Protein AF-A0A8S8YKC2-F1 (afdb_monomer_lite)

Secondary structure (DSSP, 8-state):
-HHHHHHHHHHHHHHHHHHTTHHHHHHHHHHHHT--HHHHHH--HHHHHHHHHHHHHHHTT-PPPP---PPPPPPPP------------SSPPP---TTHHHHHHHHTT--TTTEE-TT--SS-EEE-TTS-EEE-TTT---HHHHHHHHHHHHHHHHHHHHHH--SHHHHHHHHHHHHHHHH-

Radius of gyration: 22.3 Å; chains: 1; bounding box: 56×44×69 Å

Foldseek 3Di:
DVVVVVVCVVVVVVVVCVVVVVQLLLVLLCVQLVHPSVCSVPHDPVSSVCSLLVVLCVVVVHDDDDDDDDDDDDDDDDDDDDDDPDDDDPPDDDDDDDPVVLVVCLQQLDAPVFWDDPPDPDADWDADPVRTTGGDVVVPHHSSNVSLVVLVVLLVVLVVQLVVDPDDVSVVSSVSNNVSSSVD

pLDDT: mean 85.83, std 8.83, range [51.16, 93.81]

Sequence (184 aa):
MVLEYCAQDALLPIEILDAISATARKEALAAVGKVPLETAIIGTTSQWLDSLVIRLADRENIAVPMTRRGGKSDAITGGYVHDIEGGRYPWVAVLDFKSMYPSIMISNNICHTTRVDALDDSSEVNQSPSGTKFLKKSVREGLVPRLLEDLMAQRDEHKALMKSANDEPTRLFHDQMQSRLKFS

Structure (mmCIF, N/CA/C/O backbone):
data_AF-A0A8S8YKC2-F1
#
_entry.id   AF-A0A8S8YKC2-F1
#
loop_
_atom_site.group_PDB
_atom_site.id
_atom_site.type_symbol
_atom_site.label_atom_id
_atom_site.label_alt_id
_atom_site.label_comp_id
_atom_site.label_asym_id
_atom_site.label_entity_id
_atom_site.label_seq_id
_atom_site.pdbx_PDB_ins_code
_atom_site.Cartn_x
_atom_site.Cartn_y
_atom_site.Cartn_z
_atom_site.occupancy
_atom_site.B_iso_or_equiv
_atom_site.auth_seq_id
_atom_site.auth_comp_id
_atom_site.auth_asym_id
_atom_site.auth_atom_id
_atom_site.pdbx_PDB_model_num
ATOM 1 N N . MET A 1 1 ? 23.546 13.158 -41.937 1.00 63.66 1 MET A N 1
ATOM 2 C CA . MET A 1 1 ? 24.241 13.677 -40.738 1.00 63.66 1 MET A CA 1
ATOM 3 C C . MET A 1 1 ? 23.302 14.310 -39.708 1.00 63.66 1 MET A C 1
ATOM 5 O O . MET A 1 1 ? 23.036 13.640 -38.727 1.00 63.66 1 MET A O 1
ATOM 9 N N . VAL A 1 2 ? 22.740 15.519 -39.888 1.00 82.69 2 VAL A N 1
ATOM 10 C CA . VAL A 1 2 ? 21.857 16.119 -38.845 1.00 82.69 2 VAL A CA 1
ATOM 11 C C . VAL A 1 2 ? 20.537 15.349 -38.672 1.00 82.69 2 VAL A C 1
ATOM 13 O O . VAL A 1 2 ? 20.097 15.128 -37.553 1.00 82.69 2 VAL A O 1
ATOM 16 N N . LEU A 1 3 ? 19.939 14.869 -39.769 1.00 85.81 3 LEU A N 1
ATOM 17 C CA . LEU A 1 3 ? 18.697 14.080 -39.737 1.00 85.81 3 LEU A CA 1
ATOM 18 C C . LEU A 1 3 ? 18.848 12.719 -39.034 1.00 85.81 3 LEU A C 1
ATOM 20 O O . LEU A 1 3 ? 17.964 12.330 -38.282 1.00 85.81 3 LEU A O 1
ATOM 24 N N . GLU A 1 4 ? 19.964 12.016 -39.245 1.00 86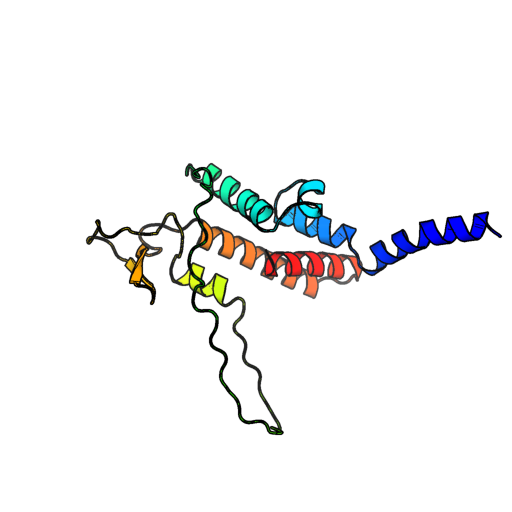.69 4 GLU A N 1
ATOM 25 C CA . GLU A 1 4 ? 20.252 10.744 -38.556 1.00 86.69 4 GLU A CA 1
ATOM 26 C C . GLU A 1 4 ? 20.493 10.960 -37.064 1.00 86.69 4 GLU A C 1
ATOM 28 O O . GLU A 1 4 ? 19.989 10.196 -36.249 1.00 86.69 4 GLU A O 1
ATOM 33 N N . TYR A 1 5 ? 21.200 12.034 -36.706 1.00 87.88 5 TYR A N 1
ATOM 34 C CA . TYR A 1 5 ? 21.409 12.417 -35.314 1.00 87.88 5 TYR A CA 1
ATOM 35 C C . TYR A 1 5 ? 20.077 12.725 -34.609 1.00 87.88 5 TYR A C 1
ATOM 37 O O . TYR A 1 5 ? 19.801 12.183 -33.545 1.00 87.88 5 TYR A O 1
ATOM 45 N N . CYS A 1 6 ? 19.191 13.507 -35.238 1.00 90.62 6 CYS A N 1
ATOM 46 C CA . CYS A 1 6 ? 17.859 13.772 -34.687 1.00 90.62 6 CYS A CA 1
ATOM 47 C C . CYS A 1 6 ? 16.988 12.508 -34.591 1.00 90.62 6 CYS A C 1
ATOM 49 O O . CYS A 1 6 ? 16.193 12.390 -33.661 1.00 90.62 6 CYS A O 1
ATOM 51 N N . ALA A 1 7 ? 17.123 11.566 -35.530 1.00 92.06 7 ALA A N 1
ATOM 52 C CA . ALA A 1 7 ? 16.426 10.285 -35.450 1.00 92.06 7 ALA A CA 1
ATOM 53 C C . ALA A 1 7 ? 16.929 9.454 -34.259 1.00 92.06 7 ALA A C 1
ATOM 55 O O . ALA A 1 7 ? 16.125 8.890 -33.520 1.00 92.06 7 ALA A O 1
ATOM 56 N N . GLN A 1 8 ? 18.242 9.428 -34.030 1.00 91.44 8 GLN A N 1
ATOM 57 C CA . GLN A 1 8 ? 18.844 8.720 -32.905 1.00 91.44 8 GLN A CA 1
ATOM 58 C C . GLN A 1 8 ? 18.444 9.330 -31.552 1.00 91.44 8 GLN A C 1
ATOM 60 O O . GLN A 1 8 ? 18.066 8.588 -30.646 1.00 91.44 8 GLN A O 1
ATOM 65 N N . ASP A 1 9 ? 18.422 10.661 -31.436 1.00 92.81 9 ASP A N 1
ATOM 66 C CA . ASP A 1 9 ? 17.967 11.369 -30.228 1.00 92.81 9 ASP A CA 1
ATOM 67 C C . ASP A 1 9 ? 16.483 11.113 -29.905 1.00 92.81 9 ASP A C 1
ATOM 69 O O . ASP A 1 9 ? 16.081 11.188 -28.744 1.00 92.81 9 ASP A O 1
ATOM 73 N N . ALA A 1 10 ? 15.658 10.786 -30.906 1.00 91.88 10 ALA A N 1
ATOM 74 C CA . ALA A 1 10 ? 14.255 10.419 -30.708 1.00 91.88 10 ALA A CA 1
ATOM 75 C C . ALA A 1 10 ? 14.055 8.929 -30.368 1.00 91.88 10 ALA A C 1
ATOM 77 O O . ALA A 1 10 ? 13.106 8.589 -29.661 1.00 91.88 10 ALA A O 1
ATOM 78 N N . LEU A 1 11 ? 14.936 8.045 -30.851 1.00 93.62 11 LEU A N 1
ATOM 79 C CA . LEU A 1 11 ? 14.873 6.601 -30.592 1.00 93.62 11 LEU A CA 1
ATOM 80 C C . LEU A 1 11 ? 15.423 6.231 -29.214 1.00 93.62 11 LEU A C 1
ATOM 82 O O . LEU A 1 11 ? 14.821 5.422 -28.510 1.00 93.62 11 LEU A O 1
ATOM 86 N N . LEU A 1 12 ? 16.521 6.861 -28.797 1.00 93.50 12 LEU A N 1
ATOM 87 C CA . LEU A 1 12 ? 17.192 6.547 -27.537 1.00 93.50 12 LEU A CA 1
ATOM 88 C C . LEU A 1 12 ? 16.259 6.635 -26.305 1.00 93.50 12 LEU A C 1
ATOM 90 O O . LEU A 1 12 ? 16.304 5.734 -25.467 1.00 93.50 12 LEU A O 1
ATOM 94 N N . PRO A 1 13 ? 15.368 7.641 -26.164 1.00 93.50 13 PRO A N 1
ATOM 95 C CA . PRO A 1 13 ? 14.409 7.683 -25.062 1.00 93.50 13 PRO A CA 1
ATOM 96 C C . PRO A 1 13 ? 13.439 6.498 -25.049 1.00 93.50 13 PRO A C 1
ATOM 98 O O . PRO A 1 13 ? 13.084 6.027 -23.971 1.00 93.50 13 PRO A O 1
ATOM 101 N N . ILE A 1 14 ? 13.021 6.014 -26.222 1.00 91.56 14 ILE A N 1
ATOM 102 C CA . ILE A 1 14 ? 12.120 4.860 -26.346 1.00 91.56 14 ILE A CA 1
ATOM 103 C C . ILE A 1 14 ? 12.852 3.598 -25.883 1.00 91.56 14 ILE A C 1
ATOM 105 O O . ILE A 1 14 ? 12.348 2.880 -25.023 1.00 91.56 14 ILE A O 1
ATOM 109 N N . GLU A 1 15 ? 14.082 3.389 -26.354 1.00 92.81 15 GLU A N 1
ATOM 110 C CA . GLU A 1 15 ? 14.913 2.253 -25.938 1.00 92.81 15 GLU A CA 1
ATOM 111 C C . GLU A 1 15 ? 15.187 2.262 -24.428 1.00 92.81 15 GLU A C 1
ATOM 113 O O . GLU A 1 15 ? 15.112 1.224 -23.770 1.00 92.81 15 GLU A O 1
ATOM 118 N N . ILE A 1 16 ? 15.453 3.439 -23.848 1.00 91.88 16 ILE A N 1
ATOM 119 C CA . ILE A 1 16 ? 15.631 3.590 -22.400 1.00 91.88 16 ILE A CA 1
ATOM 120 C C . ILE A 1 16 ? 14.342 3.231 -21.657 1.00 91.88 16 ILE A C 1
ATOM 122 O O . ILE A 1 16 ? 14.406 2.514 -20.657 1.00 91.88 16 ILE A O 1
ATOM 126 N N . LEU A 1 17 ? 13.185 3.723 -22.117 1.00 90.69 17 LEU A N 1
ATOM 127 C CA . LEU A 1 17 ? 11.884 3.447 -21.500 1.00 90.69 17 LEU A CA 1
ATOM 128 C C . LEU A 1 17 ? 11.572 1.946 -21.472 1.00 90.69 17 LEU A C 1
ATOM 130 O O . LEU A 1 17 ? 11.109 1.449 -20.437 1.00 90.69 17 LEU A O 1
ATOM 134 N N . ASP A 1 18 ? 11.876 1.240 -22.559 1.00 88.12 18 ASP A N 1
ATOM 135 C CA . ASP A 1 18 ? 11.704 -0.208 -22.673 1.00 88.12 18 ASP A CA 1
ATOM 136 C C . ASP A 1 18 ? 12.699 -0.963 -21.783 1.00 88.12 18 ASP A C 1
ATOM 138 O O . ASP A 1 18 ? 12.300 -1.847 -21.017 1.00 88.12 18 ASP A O 1
ATOM 142 N N . ALA A 1 19 ? 13.972 -0.550 -21.780 1.00 88.19 19 ALA A N 1
ATOM 143 C CA . ALA A 1 19 ? 15.022 -1.158 -20.964 1.00 88.19 19 ALA A CA 1
ATOM 144 C C . ALA A 1 19 ? 14.735 -1.067 -19.456 1.00 88.19 19 ALA A C 1
ATOM 146 O O . ALA A 1 19 ? 15.018 -2.003 -18.708 1.00 88.19 19 ALA A O 1
ATOM 147 N N . ILE A 1 20 ? 14.137 0.036 -18.987 1.00 88.38 20 ILE A N 1
ATOM 148 C CA . ILE A 1 20 ? 13.707 0.168 -17.583 1.00 88.38 20 ILE A CA 1
ATOM 149 C C . ILE A 1 20 ? 12.283 -0.351 -17.334 1.00 88.38 20 ILE A C 1
ATOM 151 O O . ILE A 1 20 ? 11.810 -0.307 -16.189 1.00 88.38 20 ILE A O 1
ATOM 155 N N . SER A 1 21 ? 11.593 -0.800 -18.386 1.00 86.75 21 SER A N 1
ATOM 156 C CA . SER A 1 21 ? 10.188 -1.220 -18.391 1.00 86.75 21 SER A CA 1
ATOM 157 C C . SER A 1 21 ? 9.268 -0.208 -17.694 1.00 86.75 21 SER A C 1
ATOM 159 O O . SER A 1 21 ? 8.425 -0.574 -16.869 1.00 86.75 21 SER A O 1
ATOM 161 N N . ALA A 1 22 ? 9.471 1.090 -17.948 1.00 87.62 22 ALA A N 1
ATOM 162 C CA . ALA A 1 22 ? 8.775 2.166 -17.234 1.00 87.62 22 ALA A CA 1
ATOM 163 C C . ALA A 1 22 ? 7.258 2.136 -17.454 1.00 87.62 22 ALA A C 1
ATOM 165 O O . ALA A 1 22 ? 6.499 2.347 -16.506 1.00 87.62 22 ALA A O 1
ATOM 166 N N . THR A 1 23 ? 6.834 1.844 -18.682 1.00 88.12 23 THR A N 1
ATOM 167 C CA . THR A 1 23 ? 5.430 1.725 -19.094 1.00 88.12 23 THR A CA 1
ATOM 168 C C . THR A 1 23 ? 4.737 0.599 -18.336 1.00 88.12 23 THR A C 1
ATOM 170 O O . THR A 1 23 ? 3.856 0.867 -17.522 1.00 88.12 23 THR A O 1
ATOM 173 N N . ALA A 1 24 ? 5.231 -0.632 -18.476 1.00 87.06 24 ALA A N 1
ATOM 174 C CA . ALA A 1 24 ? 4.681 -1.816 -17.817 1.00 87.06 24 ALA A CA 1
ATOM 175 C C . ALA A 1 24 ? 4.640 -1.667 -16.281 1.00 87.06 24 ALA A C 1
ATOM 177 O O . ALA A 1 24 ? 3.661 -2.003 -15.615 1.00 87.06 24 ALA A O 1
ATOM 178 N N . ARG A 1 25 ? 5.662 -1.030 -15.695 1.00 87.56 25 ARG A N 1
ATOM 179 C CA . ARG A 1 25 ? 5.700 -0.709 -14.261 1.00 87.56 25 ARG A CA 1
ATOM 180 C C . ARG A 1 25 ? 4.591 0.247 -13.816 1.00 87.56 25 ARG A C 1
ATOM 182 O O . ARG A 1 25 ? 4.111 0.109 -12.688 1.00 87.56 25 ARG A O 1
ATOM 189 N N . LYS A 1 26 ? 4.241 1.237 -14.640 1.00 90.12 26 LYS A N 1
ATOM 190 C CA . LYS A 1 26 ? 3.161 2.197 -14.371 1.00 90.12 26 LYS A CA 1
ATOM 191 C C . LYS A 1 26 ? 1.788 1.596 -14.659 1.00 90.12 26 LYS A C 1
ATOM 193 O O . LYS A 1 26 ? 0.859 1.865 -13.905 1.00 90.12 26 LYS A O 1
ATOM 198 N N . GLU A 1 27 ? 1.675 0.727 -15.655 1.00 90.69 27 GLU A N 1
ATOM 199 C CA . GLU A 1 27 ? 0.465 -0.059 -15.918 1.00 90.69 27 GLU A CA 1
ATOM 200 C C . GLU A 1 27 ? 0.143 -0.999 -14.756 1.00 90.69 27 GLU A C 1
ATOM 202 O O . GLU A 1 27 ? -0.985 -1.004 -14.266 1.00 90.69 27 GLU A O 1
ATOM 207 N N . ALA A 1 28 ? 1.143 -1.717 -14.235 1.00 89.62 28 ALA A N 1
ATOM 208 C CA . ALA A 1 28 ? 0.987 -2.557 -13.050 1.00 89.62 28 ALA A CA 1
ATOM 209 C C . ALA A 1 28 ? 0.488 -1.752 -11.841 1.00 89.62 28 ALA A C 1
ATOM 211 O O . ALA A 1 28 ? -0.392 -2.190 -11.103 1.00 89.62 28 ALA A O 1
ATOM 212 N N . LEU A 1 29 ? 1.008 -0.537 -11.661 1.00 90.25 29 LEU A N 1
ATOM 213 C CA . LEU A 1 29 ? 0.553 0.362 -10.607 1.00 90.25 29 LEU A CA 1
ATOM 214 C C . LEU A 1 29 ? -0.895 0.831 -10.818 1.00 90.25 29 LEU A C 1
ATOM 216 O O . LEU A 1 29 ? -1.669 0.848 -9.866 1.00 90.25 29 LEU A O 1
ATOM 220 N N . ALA A 1 30 ? -1.262 1.195 -12.048 1.00 92.25 30 ALA A N 1
ATOM 221 C CA . ALA A 1 30 ? -2.623 1.591 -12.399 1.00 92.25 30 ALA A CA 1
ATOM 222 C C . ALA A 1 30 ? -3.623 0.451 -12.142 1.00 92.25 30 ALA A C 1
ATOM 224 O O . ALA A 1 30 ? -4.687 0.679 -11.562 1.00 92.25 30 ALA A O 1
ATOM 225 N N . ALA A 1 31 ? -3.244 -0.780 -12.502 1.00 91.31 31 ALA A N 1
ATOM 226 C CA . ALA A 1 31 ? -4.029 -1.985 -12.265 1.00 91.31 31 ALA A CA 1
ATOM 227 C C . ALA A 1 31 ? -4.239 -2.246 -10.764 1.00 91.31 31 ALA A C 1
ATOM 229 O O . ALA A 1 31 ? -5.379 -2.416 -10.328 1.00 91.31 31 ALA A O 1
ATOM 230 N N . VAL A 1 32 ? -3.163 -2.204 -9.966 1.00 89.56 32 VAL A N 1
ATOM 231 C CA . VAL A 1 32 ? -3.230 -2.409 -8.509 1.00 89.56 32 VAL A CA 1
ATOM 232 C C . VAL A 1 32 ? -4.028 -1.298 -7.829 1.00 89.56 32 VAL A C 1
ATOM 234 O O . VAL A 1 32 ? -4.939 -1.594 -7.065 1.00 89.56 32 VAL A O 1
ATOM 237 N N . GLY A 1 33 ? -3.741 -0.028 -8.131 1.00 89.38 33 GLY A N 1
ATOM 238 C CA . GLY A 1 33 ? -4.398 1.135 -7.521 1.00 89.38 33 GLY A CA 1
ATOM 239 C C . GLY A 1 33 ? -5.814 1.414 -8.038 1.00 89.38 33 GLY A C 1
ATOM 240 O O . GLY A 1 33 ? -6.511 2.276 -7.499 1.00 89.38 33 GLY A O 1
ATOM 241 N N . LYS A 1 34 ? -6.266 0.704 -9.082 1.00 91.44 34 LYS A N 1
ATOM 242 C CA . LYS A 1 34 ? -7.570 0.899 -9.745 1.00 91.44 34 LYS A CA 1
ATOM 243 C C . LYS A 1 34 ? -7.808 2.354 -10.156 1.00 91.44 34 LYS A C 1
ATOM 245 O O . LYS A 1 34 ? -8.901 2.902 -9.967 1.00 91.44 34 LYS A O 1
ATOM 250 N N . VAL A 1 35 ? -6.768 2.974 -10.700 1.00 93.00 35 VAL A N 1
ATOM 251 C CA . VAL A 1 35 ? -6.775 4.352 -11.200 1.00 93.00 35 VAL A CA 1
ATOM 252 C C . VAL A 1 35 ? -6.442 4.373 -12.692 1.00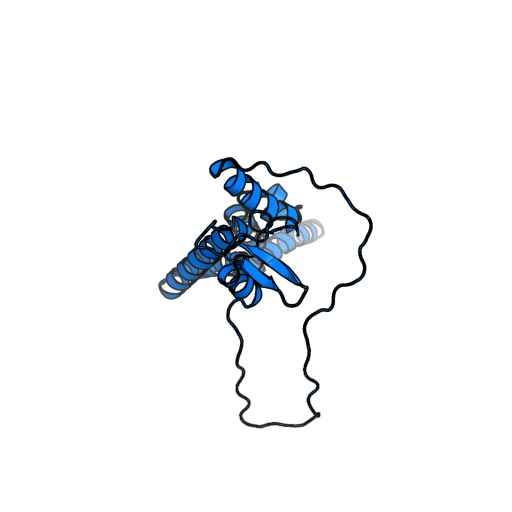 93.00 35 VAL A C 1
ATOM 254 O O . VAL A 1 35 ? -5.792 3.448 -13.181 1.00 93.00 35 VAL A O 1
ATOM 257 N N . PRO A 1 36 ? -6.852 5.414 -13.435 1.00 93.81 36 PRO A N 1
ATOM 258 C CA . PRO A 1 36 ? -6.386 5.616 -14.802 1.00 93.81 36 PRO A CA 1
ATOM 259 C C . PRO A 1 36 ? -4.854 5.676 -14.874 1.00 93.81 36 PRO A C 1
ATOM 261 O O . PRO A 1 36 ? -4.198 6.144 -13.939 1.00 93.81 36 PRO A O 1
ATOM 264 N N . LEU A 1 37 ? -4.285 5.256 -16.009 1.00 92.06 37 LEU A N 1
ATOM 265 C CA . LEU A 1 37 ? -2.833 5.262 -16.225 1.00 92.06 37 LEU A CA 1
ATOM 266 C C . LEU A 1 37 ? -2.223 6.656 -16.010 1.00 92.06 37 LEU A C 1
ATOM 268 O O . LEU A 1 37 ? -1.176 6.781 -15.381 1.00 92.06 37 LEU A O 1
ATOM 272 N N . GLU A 1 38 ? -2.910 7.709 -16.448 1.00 92.19 38 GLU A N 1
ATOM 273 C CA . GLU A 1 38 ? -2.500 9.099 -16.226 1.00 92.19 38 GLU A CA 1
ATOM 274 C C . GLU A 1 38 ? -2.317 9.418 -14.731 1.00 92.19 38 GLU A C 1
ATOM 276 O O . GLU A 1 38 ? -1.288 9.957 -14.319 1.00 92.19 38 GLU A O 1
ATOM 281 N N . THR A 1 39 ? -3.263 8.995 -13.887 1.00 90.56 39 THR A N 1
ATOM 282 C CA . THR A 1 39 ? -3.181 9.151 -12.428 1.00 90.56 39 THR A CA 1
ATOM 283 C C . THR A 1 39 ? -2.082 8.279 -11.815 1.00 90.56 39 THR A C 1
ATOM 285 O O . THR A 1 39 ? -1.468 8.675 -10.829 1.00 90.56 39 THR A O 1
ATOM 288 N N . ALA A 1 40 ? -1.770 7.112 -12.380 1.00 89.69 40 ALA A N 1
ATOM 289 C CA . ALA A 1 40 ? -0.628 6.306 -11.934 1.00 89.69 40 ALA A CA 1
ATOM 290 C C . ALA A 1 40 ? 0.728 6.942 -12.310 1.00 89.69 40 ALA A C 1
ATOM 292 O O . ALA A 1 40 ? 1.737 6.761 -11.617 1.00 89.69 40 ALA A O 1
ATOM 293 N N . ILE A 1 41 ? 0.777 7.691 -13.413 1.00 89.75 41 ILE A N 1
ATOM 294 C CA . ILE A 1 41 ? 1.982 8.387 -13.875 1.00 89.75 41 ILE A CA 1
ATOM 295 C C . ILE A 1 41 ? 2.232 9.642 -13.039 1.00 89.75 41 ILE A C 1
ATOM 297 O O . ILE A 1 41 ? 3.322 9.767 -12.478 1.00 89.75 41 ILE A O 1
ATOM 301 N N . ILE A 1 42 ? 1.231 10.522 -12.952 1.00 90.38 42 ILE A N 1
ATOM 302 C CA . ILE A 1 42 ? 1.339 11.881 -12.393 1.00 90.38 42 ILE A CA 1
ATOM 303 C C . ILE A 1 42 ? 0.982 11.919 -10.901 1.00 90.38 42 ILE A C 1
ATOM 305 O O . ILE A 1 42 ? 1.439 12.796 -10.168 1.00 90.38 42 ILE A O 1
ATOM 309 N N . GLY A 1 43 ? 0.146 10.987 -10.448 1.00 85.50 43 GLY A N 1
ATOM 310 C CA . GLY A 1 43 ? -0.413 11.009 -9.105 1.00 85.50 43 GLY A CA 1
ATOM 311 C C . GLY A 1 43 ? 0.562 10.616 -8.002 1.00 85.50 43 GLY A C 1
ATOM 312 O O . GLY A 1 43 ? 1.680 10.152 -8.232 1.00 85.50 43 GLY A O 1
ATOM 313 N N . THR A 1 44 ? 0.104 10.806 -6.770 1.00 87.62 44 THR A N 1
ATOM 314 C CA . THR A 1 44 ? 0.845 10.464 -5.553 1.00 87.62 44 THR A CA 1
ATOM 315 C C . THR A 1 44 ? 0.395 9.119 -4.990 1.00 87.62 44 THR A C 1
ATOM 317 O O . THR A 1 44 ? -0.736 8.686 -5.208 1.00 87.62 44 THR A O 1
ATOM 320 N N . THR A 1 45 ? 1.236 8.495 -4.159 1.00 85.94 45 THR A N 1
ATOM 321 C CA . THR A 1 45 ? 0.871 7.264 -3.434 1.00 85.94 45 THR A CA 1
ATOM 322 C C . THR A 1 45 ? -0.418 7.418 -2.630 1.00 85.94 45 THR A C 1
ATOM 324 O O . THR A 1 45 ? -1.221 6.492 -2.580 1.00 85.94 45 THR A O 1
ATOM 327 N N . SER A 1 46 ? -0.667 8.604 -2.060 1.00 86.19 46 SER A N 1
ATOM 328 C CA . SER A 1 46 ? -1.913 8.880 -1.341 1.00 86.19 46 SER A CA 1
ATOM 329 C C . SER A 1 46 ? -3.140 8.759 -2.242 1.00 86.19 46 SER A C 1
ATOM 331 O O . SER A 1 46 ? -4.107 8.139 -1.837 1.00 86.19 46 SER A O 1
ATOM 333 N N . GLN A 1 47 ? -3.093 9.266 -3.479 1.00 87.88 47 GLN A N 1
ATOM 334 C CA . GLN A 1 47 ? -4.223 9.159 -4.408 1.00 87.88 47 GLN A CA 1
ATOM 335 C C . GLN A 1 47 ? -4.509 7.706 -4.796 1.00 87.88 47 GLN A C 1
ATOM 337 O O . GLN A 1 47 ? -5.668 7.323 -4.959 1.00 87.88 47 GLN A O 1
ATOM 342 N N . TRP A 1 48 ? -3.464 6.888 -4.939 1.00 88.50 48 TRP A N 1
ATOM 343 C CA . TRP A 1 48 ? -3.623 5.464 -5.235 1.00 88.50 48 TRP A CA 1
ATOM 344 C C . TRP A 1 48 ? -4.230 4.717 -4.041 1.00 88.50 48 TRP A C 1
ATOM 346 O O . TRP A 1 48 ? -5.147 3.921 -4.228 1.00 88.50 48 TRP A O 1
ATOM 356 N N . LEU A 1 49 ? -3.787 5.028 -2.819 1.00 87.69 49 LEU A N 1
ATOM 357 C CA . LEU A 1 49 ? -4.358 4.468 -1.594 1.00 87.69 49 LEU A CA 1
ATOM 358 C C . LEU A 1 49 ? -5.810 4.917 -1.383 1.00 87.69 49 LEU A C 1
ATOM 360 O O . LEU A 1 49 ? -6.669 4.087 -1.092 1.00 87.69 49 LEU A O 1
ATOM 364 N N . ASP A 1 50 ? -6.100 6.202 -1.581 1.00 89.44 50 ASP A N 1
ATOM 365 C CA . ASP A 1 50 ? -7.444 6.767 -1.463 1.00 89.44 50 ASP A CA 1
ATOM 366 C C . ASP A 1 50 ? -8.404 6.074 -2.435 1.00 89.44 50 ASP A C 1
ATOM 368 O O . ASP A 1 50 ? -9.499 5.687 -2.037 1.00 89.44 50 ASP A O 1
ATOM 372 N N . SER A 1 51 ? -7.983 5.819 -3.682 1.00 91.81 51 SER A N 1
ATOM 373 C CA . SER A 1 51 ? -8.774 5.042 -4.651 1.00 91.81 51 SER A CA 1
ATOM 374 C C . SER A 1 51 ? -9.166 3.665 -4.104 1.00 91.81 51 SER A C 1
ATOM 376 O O . SER A 1 51 ? -10.318 3.249 -4.241 1.00 91.81 51 SER A O 1
ATOM 378 N N . LEU A 1 52 ? -8.241 2.958 -3.450 1.00 91.75 52 LEU A N 1
ATOM 379 C CA . LEU A 1 52 ? -8.516 1.640 -2.876 1.00 91.75 52 LEU A CA 1
ATOM 380 C C . LEU A 1 52 ? -9.428 1.717 -1.652 1.00 91.75 52 LEU A C 1
ATOM 382 O O . LEU A 1 52 ? -10.420 0.989 -1.578 1.00 91.75 52 LEU A O 1
ATOM 386 N N . VAL A 1 53 ? -9.118 2.615 -0.718 1.00 90.94 53 VAL A N 1
ATOM 387 C CA . VAL A 1 53 ? -9.860 2.771 0.537 1.00 90.94 53 VAL A CA 1
ATOM 388 C C . VAL A 1 53 ? -11.276 3.276 0.280 1.00 90.94 53 VAL A C 1
ATOM 390 O O . VAL A 1 53 ? -12.213 2.716 0.836 1.00 90.94 53 VAL A O 1
ATOM 393 N N . ILE A 1 54 ? -11.461 4.279 -0.584 1.00 92.00 54 ILE A N 1
ATOM 394 C CA . ILE A 1 54 ? -12.782 4.844 -0.901 1.00 92.00 54 ILE A CA 1
ATOM 395 C C . ILE A 1 54 ? -13.670 3.788 -1.556 1.00 92.00 54 ILE A C 1
ATOM 397 O O . ILE A 1 54 ? -14.823 3.639 -1.166 1.00 92.00 54 ILE A O 1
ATOM 401 N N . ARG A 1 55 ? -13.141 3.002 -2.502 1.00 92.81 55 ARG A N 1
ATOM 402 C CA . ARG A 1 55 ? -13.910 1.915 -3.134 1.00 92.81 55 ARG A CA 1
ATOM 403 C C . ARG A 1 55 ? -14.307 0.830 -2.139 1.00 92.81 55 ARG A C 1
ATOM 405 O O . ARG A 1 55 ? -15.379 0.248 -2.278 1.00 92.81 55 ARG A O 1
ATOM 412 N N . LEU A 1 56 ? -13.439 0.515 -1.177 1.00 91.81 56 LEU A N 1
ATOM 413 C CA . LEU A 1 56 ? -13.760 -0.454 -0.133 1.00 91.81 56 LEU A CA 1
ATOM 414 C C . LEU A 1 56 ? -14.797 0.114 0.847 1.00 91.81 56 LEU A C 1
ATOM 416 O O . LEU A 1 56 ? -15.747 -0.578 1.189 1.00 91.81 56 LEU A O 1
ATOM 420 N N . ALA A 1 57 ? -14.647 1.376 1.248 1.00 92.62 57 ALA A N 1
ATOM 421 C CA . ALA A 1 57 ? -15.580 2.063 2.133 1.00 92.62 57 ALA A CA 1
ATOM 422 C C . ALA A 1 57 ? -16.982 2.179 1.513 1.00 92.62 57 ALA A C 1
ATOM 424 O O . ALA A 1 57 ? -17.962 1.902 2.196 1.00 92.62 57 ALA A O 1
ATOM 425 N N . ASP A 1 58 ? -17.075 2.493 0.219 1.00 93.50 58 ASP A N 1
ATOM 426 C CA . ASP A 1 58 ? -18.334 2.556 -0.535 1.00 93.50 58 ASP A CA 1
ATOM 427 C C . ASP A 1 58 ? -19.081 1.209 -0.527 1.00 93.50 58 ASP A C 1
ATOM 429 O O . ASP A 1 58 ? -20.270 1.151 -0.219 1.00 93.50 58 ASP A O 1
ATOM 433 N N . ARG A 1 59 ? -18.366 0.095 -0.742 1.00 92.56 59 ARG A N 1
ATOM 434 C CA . ARG A 1 59 ? -18.942 -1.265 -0.683 1.00 92.56 59 ARG A CA 1
ATOM 435 C C . ARG A 1 59 ? -19.472 -1.644 0.696 1.00 92.56 59 ARG A C 1
ATOM 437 O O . ARG A 1 59 ? -20.426 -2.407 0.790 1.00 92.56 59 ARG A O 1
ATOM 444 N N . GLU A 1 60 ? -18.844 -1.128 1.745 1.00 89.88 60 GLU A N 1
ATOM 445 C CA . GLU A 1 60 ? -19.216 -1.375 3.141 1.00 89.88 60 GLU A CA 1
ATOM 446 C C . GLU A 1 60 ? -20.175 -0.303 3.689 1.00 89.88 60 GLU A C 1
ATOM 448 O O . GLU A 1 60 ? -20.480 -0.291 4.881 1.00 89.88 60 GLU A O 1
ATOM 453 N N . ASN A 1 61 ? -20.661 0.602 2.828 1.00 91.50 61 ASN A N 1
ATOM 454 C CA . ASN A 1 61 ? -21.553 1.707 3.175 1.00 91.50 61 ASN A CA 1
ATOM 455 C C . ASN A 1 61 ? -20.992 2.618 4.290 1.00 91.50 61 ASN A C 1
ATOM 457 O O . ASN A 1 61 ? -21.704 3.054 5.198 1.00 91.50 61 ASN A O 1
ATOM 461 N N . ILE A 1 62 ? -19.683 2.887 4.240 1.00 90.56 62 ILE A N 1
ATOM 462 C CA . ILE A 1 62 ? -18.959 3.743 5.185 1.00 90.56 62 ILE A CA 1
ATOM 463 C C . ILE A 1 62 ? -18.606 5.061 4.500 1.00 90.56 62 ILE A C 1
ATOM 465 O O . ILE A 1 62 ? -17.887 5.097 3.503 1.00 90.56 62 ILE A O 1
ATOM 469 N N . ALA A 1 63 ? -19.067 6.170 5.077 1.00 89.19 63 ALA A N 1
ATOM 470 C CA . ALA A 1 63 ? -18.746 7.502 4.582 1.00 89.19 63 ALA A CA 1
ATOM 471 C C . ALA A 1 63 ? -17.300 7.898 4.931 1.00 89.19 63 ALA A C 1
ATOM 473 O O . ALA A 1 63 ? -16.896 7.861 6.096 1.00 89.19 63 ALA A O 1
ATOM 474 N N . VAL A 1 64 ? -16.535 8.329 3.925 1.00 89.25 64 VAL A N 1
ATOM 475 C CA . VAL A 1 64 ? -15.179 8.866 4.102 1.00 89.25 64 VAL A CA 1
ATOM 476 C C . VAL A 1 64 ? -15.257 10.395 4.206 1.00 89.25 64 VAL A C 1
ATOM 478 O O . VAL A 1 64 ? -15.727 11.043 3.268 1.00 89.25 64 VAL A O 1
ATOM 481 N N . PRO A 1 65 ? -14.826 11.005 5.324 1.00 85.94 65 PRO A N 1
ATOM 482 C CA . PRO A 1 65 ? -14.848 12.455 5.471 1.00 85.94 65 PRO A CA 1
ATOM 483 C C . PRO A 1 65 ? -13.813 13.121 4.557 1.00 85.94 65 PRO A C 1
ATOM 485 O O . PRO A 1 65 ? -12.749 12.565 4.289 1.00 85.94 65 PRO A O 1
ATOM 488 N N . MET A 1 66 ? -14.088 14.354 4.122 1.00 81.88 66 MET A N 1
ATOM 489 C CA . MET A 1 66 ? -13.118 15.119 3.336 1.00 81.88 66 MET A CA 1
ATOM 490 C C . MET A 1 66 ? -11.875 15.466 4.162 1.00 81.88 66 MET A C 1
ATOM 492 O O . MET A 1 66 ? -11.972 15.929 5.302 1.00 81.88 66 MET A O 1
ATOM 496 N N . THR A 1 67 ? -10.698 15.301 3.556 1.00 72.38 67 THR A N 1
ATOM 497 C CA . THR A 1 67 ? -9.407 15.610 4.175 1.00 72.38 67 THR A CA 1
ATOM 498 C C . THR A 1 67 ? -9.312 17.102 4.507 1.00 72.38 67 THR A C 1
ATOM 500 O O . THR A 1 67 ? -9.103 17.942 3.630 1.00 72.38 67 THR A O 1
ATOM 503 N N . ARG A 1 68 ? -9.423 17.465 5.790 1.00 70.44 68 ARG A N 1
ATOM 504 C CA . ARG A 1 68 ? -9.061 18.812 6.256 1.00 70.44 68 ARG A CA 1
ATOM 505 C C . ARG A 1 68 ? -7.544 18.871 6.403 1.00 70.44 68 ARG A C 1
ATOM 507 O O . ARG A 1 68 ? -6.972 18.117 7.185 1.00 70.44 68 ARG A O 1
ATOM 514 N N . ARG A 1 69 ? -6.881 19.766 5.664 1.00 62.56 69 ARG A N 1
ATOM 515 C CA . ARG A 1 69 ? -5.449 20.044 5.859 1.00 62.56 69 ARG A CA 1
ATOM 516 C C . ARG A 1 69 ? -5.261 20.717 7.222 1.00 62.56 69 ARG A C 1
ATOM 518 O O . ARG A 1 69 ? -5.520 21.908 7.363 1.00 62.56 69 ARG A O 1
ATOM 525 N N . GLY A 1 70 ? -4.875 19.935 8.227 1.00 62.12 70 GLY A N 1
ATOM 526 C CA . GLY A 1 70 ? -4.414 20.443 9.519 1.00 62.12 70 GLY A CA 1
ATOM 527 C C . GLY A 1 70 ? -2.991 20.999 9.423 1.00 62.12 70 GLY A C 1
ATOM 528 O O . GLY A 1 70 ? -2.242 20.647 8.510 1.00 62.12 70 GLY A O 1
ATOM 529 N N . GLY A 1 71 ? -2.625 21.883 10.355 1.00 52.66 71 GLY A N 1
ATOM 530 C CA . GLY A 1 71 ? -1.248 22.365 10.494 1.00 52.66 71 GLY A CA 1
ATOM 531 C C . GLY A 1 71 ? -0.275 21.216 10.780 1.00 52.66 71 GLY A C 1
ATOM 532 O O . GLY A 1 71 ? -0.676 20.191 11.328 1.00 52.66 71 GLY A O 1
ATOM 533 N N . LYS A 1 72 ? 0.996 21.378 10.385 1.00 51.16 72 LYS A N 1
ATOM 534 C CA . LYS A 1 72 ? 2.057 20.387 10.632 1.00 51.16 72 LYS A CA 1
ATOM 535 C C . LYS A 1 72 ? 2.095 20.023 12.120 1.00 51.16 72 LYS A C 1
ATOM 537 O O . LYS A 1 72 ? 2.313 20.902 12.948 1.00 51.16 72 LYS A O 1
ATOM 542 N N . SER A 1 73 ? 1.888 18.748 12.434 1.00 65.06 73 SER A N 1
ATOM 543 C CA . SER A 1 73 ? 2.168 18.195 13.758 1.00 65.06 73 SER A CA 1
ATOM 544 C C . SER A 1 73 ? 3.672 17.989 13.938 1.00 65.06 73 SER A C 1
ATOM 546 O O . SER A 1 73 ? 4.402 17.856 12.950 1.00 65.06 73 SER A O 1
ATOM 548 N N . ASP A 1 74 ? 4.116 17.923 15.192 1.00 70.25 74 ASP A N 1
ATOM 549 C CA . ASP A 1 74 ? 5.493 17.573 15.538 1.00 70.25 74 ASP A CA 1
ATOM 550 C C . ASP A 1 74 ? 5.909 16.217 14.950 1.00 70.25 74 ASP A C 1
ATOM 552 O O . ASP A 1 74 ? 5.081 15.339 14.676 1.00 70.25 74 ASP A O 1
ATOM 556 N N . ALA A 1 75 ? 7.215 16.064 14.729 1.00 71.75 75 ALA A N 1
ATOM 557 C CA . ALA A 1 75 ? 7.790 14.829 14.220 1.00 71.75 75 ALA A CA 1
ATOM 558 C C . ALA A 1 75 ? 7.550 13.679 15.214 1.00 71.75 75 ALA A C 1
ATOM 560 O O . ALA A 1 75 ? 7.850 13.787 16.400 1.00 71.75 75 ALA A O 1
ATOM 561 N N . ILE A 1 76 ? 7.010 12.570 14.713 1.00 77.38 76 ILE A N 1
ATOM 562 C CA . ILE A 1 76 ? 6.761 11.353 15.494 1.00 77.38 76 ILE A CA 1
ATOM 563 C C . ILE A 1 76 ? 8.071 10.558 15.601 1.00 77.38 76 ILE A C 1
ATOM 565 O O . ILE A 1 76 ? 8.860 10.531 14.654 1.00 77.38 76 ILE A O 1
ATOM 569 N N . THR A 1 77 ? 8.300 9.884 16.732 1.00 78.81 77 THR A N 1
ATOM 570 C CA . THR A 1 77 ? 9.451 8.988 16.925 1.00 78.81 77 THR A CA 1
ATOM 571 C C . THR A 1 77 ? 9.458 7.871 15.877 1.00 78.81 77 THR A C 1
ATOM 573 O O . THR A 1 77 ? 8.480 7.136 15.732 1.00 78.81 77 THR A O 1
ATOM 576 N N . GLY A 1 78 ? 10.562 7.762 15.135 1.00 79.88 78 GLY A N 1
ATOM 577 C CA . GLY A 1 78 ? 10.748 6.776 14.069 1.00 79.88 78 GLY A CA 1
ATOM 578 C C . GLY A 1 78 ? 11.198 5.395 14.558 1.00 79.88 78 GLY A C 1
ATOM 579 O O . GLY A 1 78 ? 11.068 5.044 15.729 1.00 79.88 78 GLY A O 1
ATOM 580 N N . GLY A 1 79 ? 11.734 4.598 13.630 1.00 78.75 79 GLY A N 1
ATOM 581 C CA . GLY A 1 79 ? 12.281 3.275 13.931 1.00 78.75 79 GLY A CA 1
ATOM 582 C C . GLY A 1 79 ? 13.539 3.345 14.798 1.00 78.75 79 GLY A C 1
ATOM 583 O O . GLY A 1 79 ? 14.371 4.236 14.631 1.00 78.75 79 GLY A O 1
ATOM 584 N N . TYR A 1 80 ? 13.680 2.386 15.710 1.00 83.81 80 TYR A N 1
ATOM 585 C CA . TYR A 1 80 ? 14.892 2.216 16.506 1.00 83.81 80 TYR A CA 1
ATOM 586 C C . TYR A 1 80 ? 15.992 1.567 15.658 1.00 83.81 80 TYR A C 1
ATOM 588 O O . TYR A 1 80 ? 15.765 0.529 15.035 1.00 83.81 80 TYR A O 1
ATOM 596 N N . VAL A 1 81 ? 17.182 2.168 15.654 1.00 84.12 81 VAL A N 1
ATOM 597 C CA . VAL A 1 81 ? 18.391 1.598 15.052 1.00 84.12 81 VAL A CA 1
ATOM 598 C C . VAL A 1 81 ? 19.325 1.232 16.194 1.00 84.12 81 VAL A C 1
ATOM 600 O O . VAL A 1 81 ? 19.642 2.077 17.027 1.00 84.12 81 VAL A O 1
ATOM 603 N N . HIS A 1 82 ? 19.708 -0.039 16.264 1.00 82.94 82 HIS A N 1
ATOM 604 C CA . HIS A 1 82 ? 20.640 -0.501 17.280 1.00 82.94 82 HIS A CA 1
ATOM 605 C C . HIS A 1 82 ? 22.065 -0.112 16.884 1.00 82.94 82 HIS A C 1
ATOM 607 O O . HIS A 1 82 ? 22.494 -0.426 15.771 1.00 82.94 82 HIS A O 1
ATOM 613 N N . ASP A 1 83 ? 2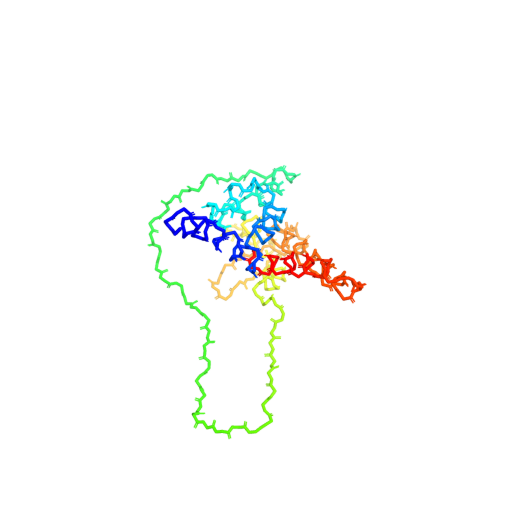2.785 0.550 17.787 1.00 84.31 83 ASP A N 1
ATOM 614 C CA . ASP A 1 83 ? 24.193 0.871 17.579 1.00 84.31 83 ASP A CA 1
ATOM 615 C C . ASP A 1 83 ? 25.033 -0.400 17.707 1.00 84.31 83 ASP A C 1
ATOM 617 O O . ASP A 1 83 ? 24.942 -1.132 18.693 1.00 84.31 83 ASP A O 1
ATOM 621 N N . ILE A 1 84 ? 25.845 -0.672 16.688 1.00 83.94 84 ILE A N 1
ATOM 622 C CA . ILE A 1 84 ? 26.732 -1.834 16.637 1.00 83.94 84 ILE A CA 1
ATOM 623 C C . ILE A 1 84 ? 28.171 -1.325 16.646 1.00 83.94 84 ILE A C 1
ATOM 625 O O . ILE A 1 84 ? 28.506 -0.372 15.939 1.00 83.94 84 ILE A O 1
ATOM 629 N N . GLU A 1 85 ? 29.036 -1.972 17.425 1.00 84.81 85 GLU A N 1
ATOM 630 C CA . GLU A 1 85 ? 30.468 -1.684 17.397 1.00 84.81 85 GLU A CA 1
ATOM 631 C C . GLU A 1 85 ? 31.069 -2.050 16.032 1.00 84.81 85 GLU A C 1
ATOM 633 O O . GLU A 1 85 ? 30.817 -3.117 15.467 1.00 84.81 85 GLU A O 1
ATOM 638 N N . GLY A 1 86 ? 31.872 -1.142 15.474 1.00 82.94 86 GLY A N 1
ATOM 639 C CA . GLY A 1 86 ? 32.516 -1.358 14.182 1.00 82.94 86 GLY A CA 1
ATOM 640 C C . GLY A 1 86 ? 33.507 -2.522 14.242 1.00 82.94 86 GLY A C 1
ATOM 641 O O . GLY A 1 86 ? 34.494 -2.468 14.970 1.00 82.94 86 GLY A O 1
ATOM 642 N N . GLY A 1 87 ? 33.278 -3.559 13.436 1.00 88.25 87 GLY A N 1
ATOM 643 C CA . GLY A 1 87 ? 34.134 -4.741 13.394 1.00 88.25 87 GLY A CA 1
ATOM 644 C C . GLY A 1 87 ? 33.827 -5.661 12.214 1.00 88.25 87 GLY A C 1
ATOM 645 O O . GLY A 1 87 ? 32.812 -5.521 11.532 1.00 88.25 87 GLY A O 1
ATOM 646 N N . ARG A 1 88 ? 34.722 -6.621 11.949 1.00 85.88 88 ARG A N 1
ATOM 647 C CA . ARG A 1 88 ? 34.500 -7.678 10.952 1.00 85.88 88 ARG A CA 1
ATOM 648 C C . ARG A 1 88 ? 33.946 -8.914 11.651 1.00 85.88 88 ARG A C 1
ATOM 650 O O . ARG A 1 88 ? 34.678 -9.598 12.359 1.00 85.88 88 ARG A O 1
ATOM 657 N N . TYR A 1 89 ? 32.689 -9.236 11.374 1.00 87.00 89 TYR A N 1
ATOM 658 C CA . TYR A 1 89 ? 32.023 -10.414 11.922 1.00 87.00 89 TYR A CA 1
ATOM 659 C C . TYR A 1 89 ? 31.861 -11.483 10.828 1.00 87.00 89 TYR A C 1
ATOM 661 O O . TYR A 1 89 ? 31.190 -11.228 9.825 1.00 87.00 89 TYR A O 1
ATOM 669 N N . PRO A 1 90 ? 32.499 -12.663 10.946 1.00 86.94 90 PRO A N 1
ATOM 670 C CA . PRO A 1 90 ? 32.223 -13.786 10.054 1.00 86.94 90 PRO A CA 1
ATOM 671 C C . PRO A 1 90 ? 30.885 -14.459 10.422 1.00 86.94 90 PRO A C 1
ATOM 673 O O . PRO A 1 90 ? 30.483 -14.433 11.581 1.00 86.94 90 PRO A O 1
ATOM 676 N N . TRP A 1 91 ? 30.223 -15.096 9.447 1.00 88.19 91 TRP A N 1
ATOM 677 C CA . TRP A 1 91 ? 28.996 -15.899 9.641 1.00 88.19 91 TRP A CA 1
ATOM 678 C C . TRP A 1 91 ? 27.797 -15.149 10.250 1.00 88.19 91 TRP A C 1
ATOM 680 O O . TRP A 1 91 ? 27.118 -15.646 11.144 1.00 88.19 91 TRP A O 1
ATOM 690 N N . VAL A 1 92 ? 27.509 -13.950 9.743 1.00 87.88 92 VAL A N 1
ATOM 691 C CA . VAL A 1 92 ? 26.342 -13.163 10.165 1.00 87.88 92 VAL A CA 1
ATOM 692 C C . VAL A 1 92 ? 25.069 -13.711 9.515 1.00 87.88 92 VAL A C 1
ATOM 694 O O . VAL A 1 92 ? 24.965 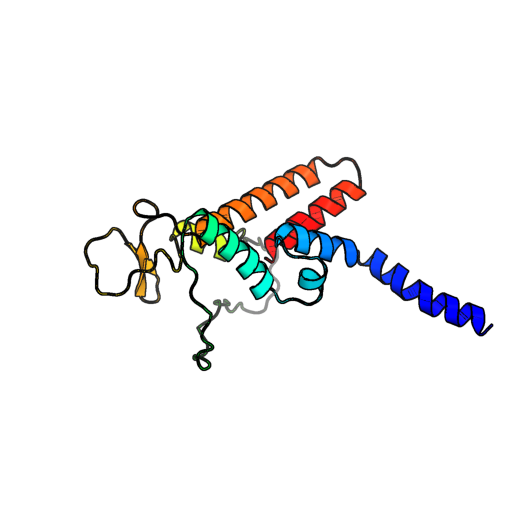-13.766 8.289 1.00 87.88 92 VAL A O 1
ATOM 697 N N . ALA A 1 93 ? 24.087 -14.083 10.336 1.00 89.81 93 ALA A N 1
ATOM 698 C CA . ALA A 1 93 ? 22.741 -14.415 9.880 1.00 89.81 93 ALA A CA 1
ATOM 699 C C . ALA A 1 93 ? 21.852 -13.162 9.901 1.00 89.81 93 ALA A C 1
ATOM 701 O O . ALA A 1 93 ? 21.815 -12.442 10.897 1.00 89.81 93 ALA A O 1
ATOM 702 N N . VAL A 1 94 ? 21.121 -12.915 8.811 1.00 86.69 94 VAL A N 1
ATOM 703 C CA . VAL A 1 94 ? 20.168 -11.800 8.705 1.00 86.69 94 VAL A CA 1
ATOM 704 C C . VAL A 1 94 ? 18.755 -12.347 8.865 1.00 86.69 94 VAL A C 1
ATOM 706 O O . VAL A 1 94 ? 18.310 -13.170 8.066 1.00 86.69 94 VAL A O 1
ATOM 709 N N . LEU A 1 95 ? 18.058 -11.885 9.902 1.00 87.88 95 LEU A N 1
ATOM 710 C CA . LEU A 1 95 ? 16.655 -12.197 10.162 1.00 87.88 95 LEU A CA 1
ATOM 711 C C . LEU A 1 95 ? 15.834 -10.927 9.938 1.00 87.88 95 LEU A C 1
ATOM 713 O O . LEU A 1 95 ? 16.071 -9.919 10.598 1.00 87.88 95 LEU A O 1
ATOM 717 N N . ASP A 1 96 ? 14.884 -10.982 9.007 1.00 87.00 96 ASP A N 1
ATOM 718 C CA . ASP A 1 96 ? 13.997 -9.865 8.675 1.00 87.00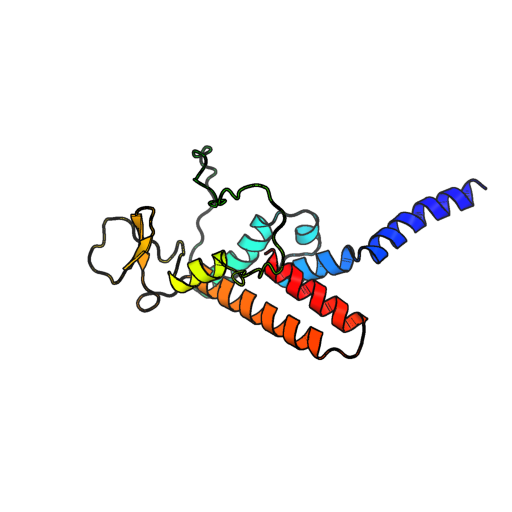 96 ASP A CA 1
ATOM 719 C C . ASP A 1 96 ? 12.529 -10.305 8.751 1.00 87.00 96 ASP A C 1
ATOM 721 O O . ASP A 1 96 ? 12.176 -11.433 8.388 1.00 87.00 96 ASP A O 1
ATOM 725 N N . PHE A 1 97 ? 11.660 -9.409 9.218 1.00 83.25 97 PHE A N 1
ATOM 726 C CA . PHE A 1 97 ? 10.226 -9.661 9.298 1.00 83.25 97 PHE A CA 1
ATOM 727 C C . PHE A 1 97 ? 9.564 -9.373 7.947 1.00 83.25 97 PHE A C 1
ATOM 729 O O . PHE A 1 97 ? 9.617 -8.261 7.417 1.00 83.25 97 PHE A O 1
ATOM 736 N N . LYS A 1 98 ? 8.839 -10.354 7.397 1.00 79.75 98 LYS A N 1
ATOM 737 C CA . LYS A 1 98 ? 8.041 -10.150 6.178 1.00 79.75 98 LYS A CA 1
ATOM 738 C C . LYS A 1 98 ? 6.927 -9.138 6.464 1.00 79.75 98 LYS A C 1
ATOM 740 O O . LYS A 1 98 ? 5.993 -9.447 7.191 1.00 79.75 98 LYS A O 1
ATOM 745 N N . SER A 1 99 ? 6.976 -7.967 5.823 1.00 83.12 9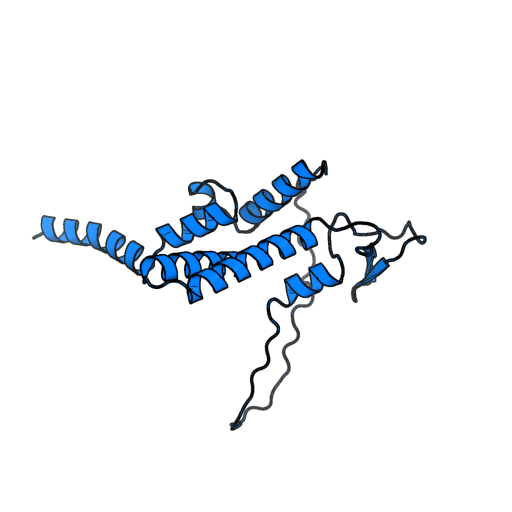9 SER A N 1
ATOM 746 C CA . SER A 1 99 ? 5.887 -6.975 5.865 1.00 83.12 99 SER A CA 1
ATOM 747 C C . SER A 1 99 ? 5.484 -6.584 7.299 1.00 83.12 99 SER A C 1
ATOM 749 O O . SER A 1 99 ? 4.320 -6.707 7.683 1.00 83.12 99 SER A O 1
ATOM 751 N N . MET A 1 100 ? 6.457 -6.106 8.083 1.00 87.88 100 MET A N 1
ATOM 752 C CA . MET A 1 100 ? 6.292 -5.788 9.507 1.00 87.88 100 MET A CA 1
ATOM 753 C C . MET A 1 100 ? 5.106 -4.848 9.792 1.00 87.88 100 MET A C 1
ATOM 755 O O . MET A 1 100 ? 4.220 -5.213 10.560 1.00 87.88 100 MET A O 1
ATOM 759 N N . TYR A 1 101 ? 5.046 -3.670 9.156 1.00 89.69 101 TYR A N 1
ATOM 760 C CA . TYR A 1 101 ? 3.980 -2.693 9.425 1.00 89.69 101 TYR A CA 1
ATOM 761 C C . TYR A 1 101 ? 2.577 -3.208 9.064 1.00 89.69 101 TYR A C 1
ATOM 763 O O . TYR A 1 101 ? 1.717 -3.174 9.946 1.00 89.69 101 TYR A O 1
ATOM 771 N N . PRO A 1 102 ? 2.330 -3.766 7.857 1.00 90.12 102 PRO A N 1
ATOM 772 C CA . PRO A 1 102 ? 1.041 -4.386 7.557 1.00 90.12 102 PRO A CA 1
ATOM 773 C C . PRO A 1 102 ? 0.640 -5.467 8.564 1.00 90.12 102 PRO A C 1
ATOM 775 O O . PRO A 1 102 ? -0.497 -5.485 9.025 1.00 90.12 102 PRO A O 1
ATOM 778 N N . SER A 1 103 ? 1.585 -6.315 8.979 1.00 89.75 103 SER A N 1
ATOM 779 C CA . SER A 1 103 ? 1.316 -7.393 9.939 1.00 89.75 103 SER A CA 1
ATOM 780 C C . SER A 1 103 ? 0.884 -6.861 11.309 1.00 89.75 103 SER A C 1
ATOM 782 O O . SER A 1 103 ? -0.041 -7.403 11.910 1.00 89.75 103 SER A O 1
ATOM 784 N N . ILE A 1 104 ? 1.510 -5.780 11.792 1.00 91.19 104 ILE A N 1
ATOM 785 C CA . ILE A 1 104 ? 1.132 -5.114 13.050 1.00 91.19 104 ILE A CA 1
ATOM 786 C C . ILE A 1 104 ? -0.261 -4.485 12.939 1.00 91.19 104 ILE A C 1
ATOM 788 O O . ILE A 1 104 ? -1.056 -4.583 13.877 1.00 91.19 104 ILE A O 1
ATOM 792 N N . MET A 1 105 ? -0.560 -3.844 11.805 1.00 92.00 105 MET A N 1
ATOM 793 C CA . MET A 1 105 ? -1.858 -3.209 11.564 1.00 92.00 105 MET A CA 1
ATOM 794 C C . MET A 1 105 ? -2.990 -4.235 11.520 1.00 92.00 105 MET A C 1
ATOM 796 O O . MET A 1 105 ? -4.039 -3.999 12.116 1.00 92.00 105 MET A O 1
ATOM 800 N N . ILE A 1 106 ? -2.760 -5.378 10.870 1.00 91.38 106 ILE A N 1
ATOM 801 C CA . ILE A 1 106 ? -3.722 -6.480 10.790 1.00 91.38 106 ILE A CA 1
ATOM 802 C C . ILE A 1 106 ? -3.937 -7.113 12.168 1.00 91.38 106 ILE A C 1
ATOM 804 O O . ILE A 1 106 ? -5.075 -7.210 12.626 1.00 91.38 106 ILE A O 1
ATOM 808 N N . SER A 1 107 ? -2.860 -7.491 12.866 1.00 90.69 107 SER A N 1
ATOM 809 C CA . SER A 1 107 ? -2.961 -8.213 14.143 1.00 90.69 107 SER A CA 1
ATOM 810 C C . SER A 1 107 ? -3.642 -7.401 15.242 1.00 90.69 107 SER A C 1
ATOM 812 O O . SER A 1 107 ? -4.419 -7.945 16.025 1.00 90.69 107 SER A O 1
ATOM 814 N N . ASN A 1 108 ? -3.402 -6.089 15.271 1.00 90.69 108 ASN A N 1
ATOM 815 C CA . ASN A 1 108 ? -3.997 -5.189 16.257 1.00 90.69 108 ASN A CA 1
ATOM 816 C C . ASN A 1 108 ? -5.285 -4.513 15.766 1.00 90.69 108 ASN A C 1
ATOM 818 O O . ASN A 1 108 ? -5.854 -3.713 16.508 1.00 90.69 108 ASN A O 1
ATOM 822 N N . ASN A 1 109 ? -5.762 -4.842 14.558 1.00 92.06 109 ASN A N 1
ATOM 823 C CA . ASN A 1 109 ? -6.964 -4.272 13.944 1.00 92.06 109 ASN A CA 1
ATOM 824 C C . ASN A 1 109 ? -6.940 -2.729 13.880 1.00 92.06 109 ASN A C 1
ATOM 826 O O . ASN A 1 109 ? -7.920 -2.050 14.196 1.00 92.06 109 ASN A O 1
ATOM 830 N N . ILE A 1 110 ? -5.793 -2.167 13.490 1.00 91.56 110 ILE A N 1
ATOM 831 C CA . ILE A 1 110 ? -5.546 -0.721 13.466 1.00 91.56 110 ILE A CA 1
ATOM 832 C C . ILE A 1 110 ? -6.274 -0.102 12.273 1.00 91.56 110 ILE A C 1
ATOM 834 O O . ILE A 1 110 ? -5.862 -0.253 11.122 1.00 91.56 110 ILE A O 1
ATOM 838 N N . CYS A 1 111 ? -7.353 0.631 12.538 1.00 90.75 111 CYS A N 1
ATOM 839 C CA . CYS A 1 111 ? -8.094 1.362 11.521 1.00 90.75 111 CYS A CA 1
ATOM 840 C C . CYS A 1 111 ? -8.806 2.581 12.119 1.00 90.75 111 CYS A C 1
ATOM 842 O O . CYS A 1 111 ? -9.152 2.606 13.298 1.00 90.75 111 CYS A O 1
ATOM 844 N N . HIS A 1 112 ? -9.095 3.582 11.286 1.00 88.31 112 HIS A N 1
ATOM 845 C CA . HIS A 1 112 ? -9.944 4.709 11.680 1.00 88.31 112 HIS A CA 1
ATOM 846 C C . HIS A 1 112 ? -11.349 4.253 12.095 1.00 88.31 112 HIS A C 1
ATOM 848 O O . HIS A 1 112 ? -11.931 4.828 13.004 1.00 88.31 112 HIS A O 1
ATOM 854 N N . THR A 1 113 ? -11.880 3.194 11.475 1.00 87.12 113 THR A N 1
ATOM 855 C CA . THR A 1 113 ? -13.222 2.661 11.768 1.00 87.12 113 THR A CA 1
ATOM 856 C C . THR A 1 113 ? -13.299 1.850 13.060 1.00 87.12 113 THR A C 1
ATOM 858 O O . THR A 1 113 ? -14.398 1.514 13.500 1.00 87.12 113 THR A O 1
ATOM 861 N N . THR A 1 114 ? -12.149 1.492 13.634 1.00 89.00 114 THR A N 1
ATOM 862 C CA . THR A 1 114 ? -12.025 0.685 14.855 1.00 89.00 114 THR A CA 1
ATOM 863 C C . THR A 1 114 ? -11.406 1.477 16.002 1.00 89.00 114 THR A C 1
ATOM 865 O O . THR A 1 114 ? -11.321 0.952 17.107 1.00 89.00 114 THR A O 1
ATOM 868 N N . ARG A 1 115 ? -10.977 2.727 15.774 1.00 88.31 115 ARG A N 1
ATOM 869 C CA . ARG A 1 115 ? -10.438 3.595 16.823 1.00 88.31 115 ARG A CA 1
ATOM 870 C C . ARG A 1 115 ? -11.540 3.954 17.818 1.00 88.31 115 ARG A C 1
ATOM 872 O O . ARG A 1 115 ? -12.610 4.400 17.415 1.00 88.31 115 ARG A O 1
ATOM 879 N N . VAL A 1 116 ? -11.243 3.793 19.103 1.00 85.31 116 VAL A N 1
ATOM 880 C CA . VAL A 1 116 ? -12.135 4.172 20.203 1.00 85.31 116 VAL A CA 1
ATOM 881 C C . VAL A 1 116 ? -11.585 5.434 20.851 1.00 85.31 116 VAL A C 1
ATOM 883 O O . VAL A 1 116 ? -10.447 5.451 21.325 1.00 85.31 116 VAL A O 1
ATOM 886 N N . ASP A 1 117 ? -12.393 6.488 20.865 1.00 79.88 117 ASP A N 1
ATOM 887 C CA . ASP A 1 117 ? -12.111 7.688 21.648 1.00 79.88 117 ASP A CA 1
ATOM 888 C C . ASP A 1 117 ? -12.627 7.462 23.090 1.00 79.88 117 ASP A C 1
ATOM 890 O O . ASP A 1 117 ? -13.511 6.639 23.306 1.00 79.88 117 ASP A O 1
ATOM 894 N N . ALA A 1 118 ? -12.042 8.135 24.088 1.00 65.88 118 ALA A N 1
ATOM 895 C CA . ALA A 1 118 ? -12.054 7.784 25.525 1.00 65.88 118 ALA A CA 1
ATOM 896 C C . ALA A 1 118 ? -13.421 7.676 26.259 1.00 65.88 118 ALA A C 1
ATOM 898 O O . ALA A 1 118 ? -13.440 7.612 27.483 1.00 65.88 118 ALA A O 1
ATOM 899 N N . LEU A 1 119 ? -14.549 7.678 25.549 1.00 58.78 119 LEU A N 1
ATOM 900 C CA . LEU A 1 119 ? -15.910 7.719 26.088 1.00 58.78 119 LEU A CA 1
ATOM 901 C C . LEU A 1 119 ? -16.585 6.339 26.225 1.00 58.78 119 LEU A C 1
ATOM 903 O O . LEU A 1 119 ? -17.589 6.251 26.923 1.00 58.78 119 LEU A O 1
ATOM 907 N N . ASP A 1 120 ? -16.040 5.274 25.624 1.00 57.78 120 ASP A N 1
ATOM 908 C CA . ASP A 1 120 ? -16.620 3.921 25.675 1.00 57.78 120 ASP A CA 1
ATOM 909 C C . ASP A 1 120 ? -15.697 2.924 26.397 1.00 57.78 120 ASP A C 1
ATOM 911 O O . ASP A 1 120 ? -14.768 2.362 25.815 1.00 57.78 120 ASP A O 1
ATOM 915 N N . ASP A 1 121 ? -15.973 2.673 27.680 1.00 56.47 121 ASP A N 1
ATOM 916 C CA . ASP A 1 121 ? -15.216 1.743 28.542 1.00 56.47 121 ASP A CA 1
ATOM 917 C C . ASP A 1 121 ? -15.718 0.281 28.480 1.00 56.47 121 ASP A C 1
ATOM 919 O O . ASP A 1 121 ? -15.295 -0.564 29.267 1.00 56.47 121 ASP A O 1
ATOM 923 N N . SER A 1 122 ? -16.625 -0.052 27.554 1.00 54.81 122 SER A N 1
ATOM 924 C CA . SER A 1 122 ? -17.383 -1.317 27.597 1.00 54.81 122 SER A CA 1
ATOM 925 C C . SER A 1 122 ? -16.987 -2.387 26.569 1.00 54.81 122 SER A C 1
ATOM 927 O O . SER A 1 122 ? -17.670 -3.404 26.467 1.00 54.81 122 SER A O 1
ATOM 929 N N . SER A 1 123 ? -15.899 -2.218 25.811 1.00 64.56 123 SER A N 1
ATOM 930 C CA . SER A 1 123 ? -15.569 -3.131 24.703 1.00 64.56 123 SER A CA 1
ATOM 931 C C . SER A 1 123 ? -14.199 -3.797 24.818 1.00 64.56 123 SER A C 1
ATOM 933 O O . SER A 1 123 ? -13.250 -3.267 25.394 1.00 64.56 123 SER A O 1
ATOM 935 N N . GLU A 1 124 ? -14.093 -5.000 24.248 1.00 80.50 124 GLU A N 1
ATOM 936 C CA . GLU A 1 124 ? -12.816 -5.676 24.070 1.00 80.50 124 GLU A CA 1
ATOM 937 C C . GLU A 1 124 ? -11.914 -4.861 23.126 1.00 80.50 124 GLU A C 1
ATOM 939 O O . GLU A 1 124 ? -12.143 -4.815 21.912 1.00 80.50 124 GLU A O 1
ATOM 944 N N . VAL A 1 125 ? -10.872 -4.236 23.676 1.00 85.88 125 VAL A N 1
ATOM 945 C CA . VAL A 1 125 ? -9.966 -3.344 22.937 1.00 85.88 125 VAL A CA 1
ATOM 946 C C . VAL A 1 125 ? -8.512 -3.809 22.987 1.00 85.88 125 VAL A C 1
ATOM 948 O O . VAL A 1 125 ? -8.059 -4.397 23.968 1.00 85.88 125 VAL A O 1
ATOM 951 N N . ASN A 1 126 ? -7.774 -3.500 21.925 1.00 85.31 126 ASN A N 1
ATOM 952 C CA . ASN A 1 126 ? -6.319 -3.514 21.866 1.00 85.31 126 ASN A CA 1
ATOM 953 C C . ASN A 1 126 ? -5.802 -2.098 22.145 1.00 85.31 126 ASN A C 1
ATOM 955 O O . ASN A 1 126 ? -6.308 -1.126 21.580 1.00 85.31 126 ASN A O 1
ATOM 959 N N . GLN A 1 127 ? -4.781 -1.969 22.990 1.00 87.06 127 GLN A N 1
ATOM 960 C CA . GLN A 1 127 ? -4.160 -0.683 23.308 1.00 87.06 127 GLN A CA 1
ATOM 961 C C . GLN A 1 127 ? -2.758 -0.606 22.699 1.00 87.06 127 GLN A C 1
ATOM 963 O O . GLN A 1 127 ? -1.942 -1.507 22.886 1.00 87.06 127 GLN A O 1
ATOM 968 N N . SER A 1 128 ? -2.473 0.472 21.966 1.00 86.94 128 SER A N 1
ATOM 969 C CA . SER A 1 128 ? -1.141 0.732 21.421 1.00 86.94 128 SER A CA 1
ATOM 970 C C . SER A 1 128 ? -0.185 1.261 22.502 1.00 86.94 128 SER A C 1
ATOM 972 O O . SER A 1 128 ? -0.632 1.854 23.487 1.00 86.94 128 SER A O 1
ATOM 974 N N . PRO A 1 129 ? 1.143 1.171 22.290 1.00 85.62 129 PRO A N 1
ATOM 975 C CA . PRO A 1 129 ? 2.128 1.807 23.171 1.00 85.62 129 PRO A CA 1
ATOM 976 C C . PRO A 1 129 ? 1.964 3.331 23.300 1.00 85.62 129 PRO A C 1
ATOM 978 O O . PRO A 1 129 ? 2.386 3.914 24.291 1.00 85.62 129 PRO A O 1
ATOM 981 N N . SER A 1 130 ? 1.325 3.982 22.320 1.00 81.94 130 SER A N 1
ATOM 982 C CA . SER A 1 130 ? 0.984 5.412 22.359 1.00 81.94 130 SER A CA 1
ATOM 983 C C . SER A 1 130 ? -0.275 5.726 23.182 1.00 81.94 130 SER A C 1
ATOM 985 O O . SER A 1 130 ? -0.674 6.884 23.263 1.00 81.94 130 SER A O 1
ATOM 987 N N . GLY A 1 131 ? -0.934 4.713 23.754 1.00 83.19 131 GLY A N 1
ATOM 988 C CA . GLY A 1 131 ? -2.158 4.848 24.546 1.00 83.19 131 GLY A CA 1
ATOM 989 C C . GLY A 1 131 ? -3.458 4.870 23.735 1.00 83.19 131 GLY A C 1
ATOM 990 O O . GLY A 1 131 ? -4.534 4.948 24.324 1.00 83.19 131 GLY A O 1
ATOM 991 N N . THR A 1 132 ? -3.394 4.771 22.405 1.00 86.56 132 THR A N 1
ATOM 992 C CA . THR A 1 132 ? -4.575 4.738 21.529 1.00 86.56 132 THR A CA 1
ATOM 993 C C . THR A 1 132 ? -5.266 3.377 21.615 1.00 86.56 132 THR A C 1
ATOM 995 O O . THR A 1 132 ? -4.601 2.342 21.603 1.00 86.56 132 THR A O 1
ATOM 998 N N . LYS A 1 133 ? -6.600 3.366 21.685 1.00 89.62 133 LYS A N 1
ATOM 999 C CA . LYS A 1 133 ? -7.407 2.142 21.778 1.00 89.62 133 LYS A CA 1
ATOM 1000 C C . LYS A 1 133 ? -8.057 1.811 20.429 1.00 89.62 133 LYS A C 1
ATOM 1002 O O . LYS A 1 133 ? -8.581 2.698 19.752 1.00 89.62 133 LYS A O 1
ATOM 1007 N N . PHE A 1 134 ? -8.050 0.533 20.065 1.00 90.44 134 PHE A N 1
ATOM 1008 C CA . PHE A 1 134 ? -8.703 -0.014 18.873 1.00 90.44 134 PHE A CA 1
ATOM 1009 C C . PHE A 1 134 ? -9.590 -1.199 19.256 1.00 90.44 134 PHE A C 1
ATOM 1011 O O . PHE A 1 134 ? -9.201 -2.013 20.088 1.00 90.44 134 PHE A O 1
ATOM 1018 N N . LEU A 1 135 ? -10.767 -1.330 18.649 1.00 89.44 135 LEU A N 1
ATOM 1019 C CA . LEU A 1 135 ? -11.648 -2.484 18.842 1.00 89.44 135 LEU A CA 1
ATOM 1020 C C . LEU A 1 135 ? -10.974 -3.776 18.366 1.00 89.44 135 LEU A C 1
ATOM 1022 O O . LEU A 1 135 ? -10.289 -3.788 17.339 1.00 89.44 135 LEU A O 1
ATOM 1026 N N . LYS A 1 136 ? -11.206 -4.891 19.067 1.00 88.69 136 LYS A N 1
ATOM 1027 C CA . LYS A 1 136 ? -10.787 -6.214 18.583 1.00 88.69 136 LYS A CA 1
ATOM 1028 C C . LYS A 1 136 ? -11.529 -6.604 17.298 1.00 88.69 136 LYS A C 1
ATOM 1030 O O . LYS A 1 136 ? -12.675 -6.210 17.074 1.00 88.69 136 LYS A O 1
ATOM 1035 N N . LYS A 1 137 ? -10.888 -7.465 16.495 1.00 88.44 137 LYS A N 1
ATOM 1036 C CA . LYS A 1 137 ? -11.455 -8.039 15.257 1.00 88.44 137 LYS A CA 1
ATOM 1037 C C . LYS A 1 137 ? -12.785 -8.778 15.503 1.00 88.44 137 LYS A C 1
ATOM 1039 O O . LYS A 1 137 ? -13.616 -8.818 14.606 1.00 88.44 137 LYS A O 1
ATOM 1044 N N . SER A 1 138 ? -13.005 -9.303 16.716 1.00 86.88 138 SER A N 1
ATOM 1045 C CA . SER A 1 138 ? -14.252 -9.965 17.143 1.00 86.88 138 SER A CA 1
ATOM 1046 C C . SER A 1 138 ? -15.475 -9.044 17.133 1.00 86.88 138 SER A C 1
ATOM 1048 O O . SER A 1 138 ? -16.581 -9.510 16.880 1.00 86.88 138 SER A O 1
ATOM 1050 N N . VAL A 1 139 ? -15.285 -7.753 17.411 1.00 86.94 139 VAL A N 1
ATOM 1051 C CA . VAL A 1 139 ? -16.373 -6.767 17.479 1.00 86.94 139 VAL A CA 1
ATOM 1052 C C . VAL A 1 139 ? -16.630 -6.166 16.104 1.00 86.94 139 VAL A C 1
ATOM 1054 O O . VAL A 1 139 ? -17.767 -6.089 15.646 1.00 86.94 139 VAL A O 1
ATOM 1057 N N . ARG A 1 140 ? -15.559 -5.716 15.445 1.00 87.25 140 ARG A N 1
ATOM 1058 C CA . ARG A 1 140 ? -15.615 -5.104 14.119 1.00 87.25 140 ARG A CA 1
ATOM 1059 C C . ARG A 1 140 ? -14.284 -5.280 13.414 1.00 87.25 140 ARG A C 1
ATOM 1061 O O . ARG A 1 140 ? -13.243 -4.902 13.946 1.00 87.25 140 ARG A O 1
ATOM 1068 N N . GLU A 1 141 ? -14.321 -5.758 12.182 1.00 89.69 141 GLU A N 1
ATOM 1069 C CA . GLU A 1 141 ? -13.144 -5.776 11.321 1.00 89.69 141 GLU A CA 1
ATOM 1070 C C . GLU A 1 141 ? -12.885 -4.382 10.726 1.00 89.69 141 GLU A C 1
ATOM 1072 O O . GLU A 1 141 ? -13.792 -3.716 10.217 1.00 89.69 141 GLU A O 1
ATOM 1077 N N . GLY A 1 142 ? -11.645 -3.902 10.831 1.00 91.00 142 GLY A N 1
ATOM 1078 C CA . GLY A 1 142 ? -11.234 -2.629 10.252 1.00 91.00 142 GLY A CA 1
ATOM 1079 C C . GLY A 1 142 ? -11.095 -2.698 8.731 1.00 91.00 142 GLY A C 1
ATOM 1080 O O . GLY A 1 142 ? -10.622 -3.692 8.183 1.00 91.00 142 GLY A O 1
ATOM 1081 N N . LEU A 1 143 ? -11.413 -1.594 8.047 1.00 91.50 143 LEU A N 1
ATOM 1082 C CA . LEU A 1 143 ? -11.270 -1.500 6.587 1.00 91.50 143 LEU A CA 1
ATOM 1083 C C . LEU A 1 143 ? -9.819 -1.666 6.121 1.00 91.50 143 LEU A C 1
ATOM 1085 O O . LEU A 1 143 ? -9.548 -2.347 5.138 1.00 91.50 143 LEU A O 1
ATOM 1089 N N . VAL A 1 144 ? -8.884 -1.030 6.830 1.00 91.88 144 VAL A N 1
ATOM 1090 C CA . VAL A 1 144 ? -7.460 -1.042 6.467 1.00 91.88 144 VAL A CA 1
ATOM 1091 C C . VAL A 1 144 ? -6.837 -2.432 6.662 1.00 91.88 144 VAL A C 1
ATOM 1093 O O . VAL A 1 144 ? -6.218 -2.907 5.715 1.00 91.88 144 VAL A O 1
ATOM 1096 N N . PRO A 1 145 ? -7.023 -3.125 7.808 1.00 92.50 145 PRO A N 1
ATOM 1097 C CA . PRO A 1 145 ? -6.622 -4.523 7.966 1.00 92.50 145 PRO A CA 1
ATOM 1098 C C . PRO A 1 145 ? -7.096 -5.426 6.827 1.00 92.50 145 PRO A C 1
ATOM 1100 O O . PRO A 1 145 ? -6.280 -6.117 6.226 1.00 92.50 145 PRO A O 1
ATOM 1103 N N . ARG A 1 146 ? -8.382 -5.353 6.469 1.00 92.00 146 ARG A N 1
ATOM 1104 C CA . ARG A 1 146 ? -8.955 -6.158 5.386 1.00 92.00 146 ARG A CA 1
ATOM 1105 C C . ARG A 1 146 ? -8.335 -5.838 4.025 1.00 92.00 146 ARG A C 1
ATOM 1107 O O . ARG A 1 146 ? -7.955 -6.745 3.295 1.00 92.00 146 ARG A O 1
ATOM 1114 N N . LEU A 1 147 ? -8.161 -4.553 3.705 1.00 91.62 147 LEU A N 1
ATOM 1115 C CA . LEU A 1 147 ? -7.489 -4.137 2.471 1.00 91.62 147 LEU A CA 1
ATOM 1116 C C . LEU A 1 147 ? -6.050 -4.673 2.402 1.00 91.62 147 LEU A C 1
ATOM 1118 O O . LEU A 1 147 ? -5.605 -5.123 1.350 1.00 91.62 147 LEU A O 1
ATOM 1122 N N . LEU A 1 148 ? -5.317 -4.621 3.515 1.00 91.50 148 LEU A N 1
ATOM 1123 C CA . LEU A 1 148 ? -3.945 -5.119 3.587 1.00 91.50 148 LEU A CA 1
ATOM 1124 C C . LEU A 1 148 ? -3.882 -6.644 3.451 1.00 91.50 148 LEU A C 1
ATOM 1126 O O . LEU A 1 148 ? -2.993 -7.134 2.758 1.00 91.50 148 LEU A O 1
ATOM 1130 N N . GLU A 1 149 ? -4.817 -7.383 4.058 1.00 91.69 149 GLU A N 1
ATOM 1131 C CA . GLU A 1 149 ? -4.951 -8.834 3.869 1.00 91.69 149 GLU A CA 1
ATOM 1132 C C . GLU A 1 149 ? -5.152 -9.170 2.379 1.00 91.69 149 GLU A C 1
ATOM 1134 O O . GLU A 1 149 ? -4.407 -9.990 1.836 1.00 91.69 149 GLU A O 1
ATOM 1139 N N . ASP A 1 150 ? -6.056 -8.466 1.690 1.00 91.00 150 ASP A N 1
ATOM 1140 C CA . ASP A 1 150 ? -6.313 -8.655 0.256 1.00 91.00 150 ASP A CA 1
ATOM 1141 C C . ASP A 1 150 ? -5.071 -8.356 -0.606 1.00 91.00 150 ASP A C 1
ATOM 1143 O O . ASP A 1 150 ? -4.720 -9.131 -1.501 1.00 91.00 150 ASP A O 1
ATOM 1147 N N . LEU A 1 151 ? -4.373 -7.245 -0.341 1.00 90.25 151 LEU A N 1
ATOM 1148 C CA . LEU A 1 151 ? -3.157 -6.867 -1.075 1.00 90.25 151 LEU A CA 1
ATOM 1149 C C . LEU A 1 151 ? -2.010 -7.858 -0.828 1.00 90.25 151 LEU A C 1
ATOM 1151 O O . LEU A 1 151 ? -1.250 -8.185 -1.745 1.00 90.25 151 LEU A O 1
ATOM 1155 N N . MET A 1 152 ? -1.881 -8.367 0.400 1.00 90.25 152 MET A N 1
ATOM 1156 C CA . MET A 1 152 ? -0.890 -9.385 0.749 1.00 90.25 152 MET A CA 1
ATOM 1157 C C . MET A 1 152 ? -1.200 -10.731 0.086 1.00 90.25 152 MET A C 1
ATOM 1159 O O . MET A 1 152 ? -0.273 -11.370 -0.416 1.00 90.25 152 MET A O 1
ATOM 1163 N N . ALA A 1 153 ? -2.472 -11.128 0.027 1.00 91.69 153 ALA A N 1
ATOM 1164 C CA . ALA A 1 153 ? -2.907 -12.340 -0.660 1.00 91.69 153 ALA A CA 1
ATOM 1165 C C . ALA A 1 153 ? -2.612 -12.270 -2.167 1.00 91.69 153 ALA A C 1
ATOM 1167 O O . ALA A 1 153 ? -1.951 -13.162 -2.699 1.00 91.69 153 ALA A O 1
ATOM 1168 N N . GLN A 1 154 ? -2.983 -11.168 -2.832 1.00 90.75 154 GLN A N 1
ATOM 1169 C CA . GLN A 1 154 ? -2.664 -10.936 -4.251 1.00 90.75 154 GLN A CA 1
ATOM 1170 C C . GLN A 1 154 ? -1.155 -10.965 -4.513 1.00 90.75 154 GLN A C 1
ATOM 1172 O O . GLN A 1 154 ? -0.680 -11.476 -5.529 1.00 90.75 154 GLN A O 1
ATOM 1177 N N . ARG A 1 155 ? -0.358 -10.434 -3.580 1.00 90.38 155 ARG A N 1
ATOM 1178 C CA . ARG A 1 155 ? 1.102 -10.454 -3.703 1.00 90.38 155 ARG A CA 1
ATOM 1179 C C . ARG A 1 155 ? 1.646 -11.874 -3.646 1.00 90.38 155 ARG A C 1
ATOM 1181 O O . ARG A 1 155 ? 2.558 -12.207 -4.403 1.00 90.38 155 ARG A O 1
ATOM 1188 N N . ASP A 1 156 ? 1.147 -12.682 -2.719 1.00 91.00 156 ASP A N 1
ATOM 1189 C CA . ASP A 1 156 ? 1.591 -14.063 -2.571 1.00 91.00 156 ASP A CA 1
ATOM 1190 C C . ASP A 1 156 ? 1.130 -14.928 -3.760 1.00 91.00 156 ASP A C 1
ATOM 1192 O O . ASP A 1 156 ? 1.911 -15.757 -4.230 1.00 91.00 156 ASP A O 1
ATOM 1196 N N . GLU A 1 157 ? -0.043 -14.649 -4.337 1.00 92.44 157 GLU A N 1
ATOM 1197 C CA . GLU A 1 157 ? -0.501 -15.232 -5.605 1.00 92.44 157 GLU A CA 1
ATOM 1198 C C . GLU A 1 157 ? 0.453 -14.897 -6.762 1.00 92.44 157 GLU A C 1
ATOM 1200 O O . GLU A 1 157 ? 0.994 -15.801 -7.399 1.00 92.44 157 GLU A O 1
ATOM 1205 N N . HIS A 1 158 ? 0.758 -13.617 -6.998 1.00 90.94 158 HIS A N 1
ATOM 1206 C CA . HIS A 1 158 ? 1.688 -13.223 -8.062 1.00 90.94 158 HIS A CA 1
ATOM 1207 C C . HIS A 1 158 ? 3.101 -13.779 -7.860 1.00 90.94 158 HIS A C 1
ATOM 1209 O O . HIS A 1 158 ? 3.779 -14.111 -8.830 1.00 90.94 158 HIS A O 1
ATOM 1215 N N . LYS A 1 159 ? 3.552 -13.952 -6.614 1.00 90.12 159 LYS A N 1
ATOM 1216 C CA . LYS A 1 159 ? 4.810 -14.656 -6.329 1.00 90.12 159 LYS A CA 1
ATOM 1217 C C . LYS A 1 159 ? 4.752 -16.137 -6.677 1.00 90.12 159 LYS A C 1
ATOM 1219 O O . LYS A 1 159 ? 5.754 -16.674 -7.147 1.00 90.12 159 LYS A O 1
ATOM 1224 N N . ALA A 1 160 ? 3.636 -16.808 -6.404 1.00 92.81 160 ALA A N 1
ATOM 1225 C CA . ALA A 1 160 ? 3.458 -18.205 -6.776 1.00 92.81 160 ALA A CA 1
ATOM 1226 C C . ALA A 1 160 ? 3.453 -18.351 -8.304 1.00 92.81 160 ALA A C 1
ATOM 1228 O O . ALA A 1 160 ? 4.220 -19.152 -8.834 1.00 92.81 160 ALA A O 1
ATOM 1229 N N . LEU A 1 161 ? 2.695 -17.495 -8.996 1.00 91.31 161 LEU A N 1
ATOM 1230 C CA . LEU A 1 161 ? 2.617 -17.473 -10.456 1.00 91.31 161 LEU A CA 1
ATOM 1231 C C . LEU A 1 161 ? 3.965 -17.156 -11.113 1.00 91.31 161 LEU A C 1
ATOM 1233 O O . LEU A 1 161 ? 4.338 -17.797 -12.090 1.00 91.31 161 LEU A O 1
ATOM 1237 N N . MET A 1 162 ? 4.748 -16.237 -10.538 1.00 90.19 162 MET A N 1
ATOM 1238 C CA . MET A 1 162 ? 6.114 -15.967 -10.996 1.00 90.19 162 MET A CA 1
ATOM 1239 C C . MET A 1 162 ? 7.005 -17.210 -10.918 1.00 90.19 162 MET A C 1
ATOM 1241 O O . MET A 1 162 ? 7.808 -17.443 -11.816 1.00 90.19 162 MET A O 1
ATOM 1245 N N . LYS A 1 163 ? 6.889 -18.002 -9.845 1.00 91.38 163 LYS A N 1
ATOM 1246 C CA . LYS A 1 163 ? 7.685 -19.226 -9.677 1.00 91.38 163 LYS A CA 1
ATOM 1247 C C . LYS A 1 163 ? 7.272 -20.327 -10.650 1.00 91.38 163 LYS A C 1
ATOM 1249 O O . LYS A 1 163 ? 8.123 -21.125 -11.023 1.00 91.38 163 LYS A O 1
ATOM 1254 N N . SER A 1 164 ? 5.995 -20.389 -11.028 1.00 92.00 164 SER A N 1
ATOM 1255 C CA . SER A 1 164 ? 5.477 -21.365 -11.995 1.00 92.00 164 SER A CA 1
ATOM 1256 C C . SER A 1 164 ? 5.582 -20.915 -13.455 1.00 92.00 164 SER A C 1
ATOM 1258 O O . SER A 1 164 ? 5.284 -21.706 -14.346 1.00 92.00 164 SER A O 1
ATOM 1260 N N . ALA A 1 165 ? 5.942 -19.656 -13.716 1.00 90.69 165 ALA A N 1
ATOM 1261 C CA . ALA A 1 165 ? 6.051 -19.122 -15.068 1.00 90.69 165 ALA A CA 1
ATOM 1262 C C . ALA A 1 165 ? 7.234 -19.763 -15.808 1.00 90.69 165 ALA A C 1
ATOM 1264 O O . ALA A 1 165 ? 8.368 -19.745 -15.327 1.00 90.69 165 ALA A O 1
ATOM 1265 N N . ASN A 1 166 ? 6.958 -20.307 -16.994 1.00 88.44 166 ASN A N 1
ATOM 1266 C CA . ASN A 1 166 ? 7.959 -20.970 -17.835 1.00 88.44 166 ASN A CA 1
ATOM 1267 C C . ASN A 1 166 ? 8.625 -20.006 -18.829 1.00 88.44 166 ASN A C 1
ATOM 1269 O O . ASN A 1 166 ? 9.695 -20.305 -19.353 1.00 88.44 166 ASN A O 1
ATOM 1273 N N . ASP A 1 167 ? 7.997 -18.861 -19.089 1.00 91.38 167 ASP A N 1
ATOM 1274 C CA . ASP A 1 167 ? 8.449 -17.845 -20.028 1.00 91.38 167 ASP A CA 1
ATOM 1275 C C . ASP A 1 167 ? 8.873 -16.550 -19.313 1.00 91.38 167 ASP A C 1
ATOM 1277 O O . ASP A 1 167 ? 8.325 -16.138 -18.285 1.00 91.38 167 ASP A O 1
ATOM 1281 N N . GLU A 1 168 ? 9.897 -15.903 -19.868 1.00 86.12 168 GLU A N 1
ATOM 1282 C CA . GLU A 1 168 ? 10.489 -14.692 -19.301 1.00 86.12 168 GLU A CA 1
ATOM 1283 C C . GLU A 1 168 ? 9.526 -13.488 -19.252 1.00 86.12 168 GLU A C 1
ATOM 1285 O O . GLU A 1 168 ? 9.502 -12.821 -18.211 1.00 86.12 168 GLU A O 1
ATOM 1290 N N . PRO A 1 169 ? 8.687 -13.220 -20.277 1.00 85.19 169 PRO A N 1
ATOM 1291 C CA . PRO A 1 169 ? 7.723 -12.120 -20.233 1.00 85.19 169 PRO A CA 1
ATOM 1292 C C . PRO A 1 169 ? 6.682 -12.273 -19.117 1.00 85.19 169 PRO A C 1
ATOM 1294 O O . PRO A 1 169 ? 6.447 -11.323 -18.368 1.00 85.19 169 PRO A O 1
ATOM 1297 N N . THR A 1 170 ? 6.099 -13.464 -18.943 1.00 84.88 170 THR A N 1
ATOM 1298 C CA . THR A 1 170 ? 5.116 -13.718 -17.874 1.00 84.88 170 THR A CA 1
ATOM 1299 C C . THR A 1 170 ? 5.759 -13.616 -16.496 1.00 84.88 170 THR A C 1
ATOM 1301 O O . THR A 1 170 ? 5.183 -13.040 -15.567 1.00 84.88 170 THR A O 1
ATOM 1304 N N . ARG A 1 171 ? 6.998 -14.101 -16.353 1.00 87.38 171 ARG A N 1
ATOM 1305 C CA . ARG A 1 171 ? 7.765 -13.946 -15.112 1.00 87.38 171 ARG A CA 1
ATOM 1306 C C . ARG A 1 171 ? 8.004 -12.471 -14.777 1.00 87.38 171 ARG A C 1
ATOM 1308 O O . ARG A 1 171 ? 7.800 -12.074 -13.630 1.00 87.38 171 ARG A O 1
ATOM 1315 N N . LEU A 1 172 ? 8.397 -11.662 -15.764 1.00 86.12 172 LEU A N 1
ATOM 1316 C CA . LEU A 1 172 ? 8.617 -10.223 -15.600 1.00 86.12 172 LEU A CA 1
ATOM 1317 C C . LEU A 1 172 ? 7.321 -9.494 -15.223 1.00 86.12 172 LEU A C 1
ATOM 1319 O O . LEU A 1 172 ? 7.329 -8.657 -14.322 1.00 86.12 172 LEU A O 1
ATOM 1323 N N . PHE A 1 173 ? 6.201 -9.839 -15.862 1.00 86.69 173 PHE A N 1
ATOM 1324 C CA . PHE A 1 173 ? 4.885 -9.292 -15.532 1.00 86.69 173 PHE A CA 1
ATOM 1325 C C . PHE A 1 173 ? 4.518 -9.542 -14.062 1.00 86.69 173 PHE A C 1
ATOM 1327 O O . PHE A 1 173 ? 4.188 -8.607 -13.326 1.00 86.69 173 PHE A O 1
ATOM 1334 N N . HIS A 1 174 ? 4.641 -10.787 -13.592 1.00 87.94 174 HIS A N 1
ATOM 1335 C CA . HIS A 1 174 ? 4.354 -11.119 -12.196 1.00 87.94 174 HIS A CA 1
ATOM 1336 C C . HIS A 1 174 ? 5.334 -10.472 -11.209 1.00 87.94 174 HIS A C 1
ATOM 1338 O O . HIS A 1 174 ? 4.930 -10.112 -10.100 1.00 87.94 174 HIS A O 1
ATOM 1344 N N . ASP A 1 175 ? 6.592 -10.259 -11.606 1.00 87.44 175 ASP A N 1
ATOM 1345 C CA . ASP A 1 175 ? 7.568 -9.525 -10.795 1.00 87.44 175 ASP A CA 1
ATOM 1346 C C . ASP A 1 175 ? 7.214 -8.049 -10.632 1.00 87.44 175 ASP A C 1
ATOM 1348 O O . ASP A 1 175 ? 7.263 -7.499 -9.528 1.00 87.44 175 ASP A O 1
ATOM 1352 N N . GLN A 1 176 ? 6.746 -7.410 -11.698 1.00 86.81 176 GLN A N 1
ATOM 1353 C CA . GLN A 1 176 ? 6.270 -6.037 -11.612 1.00 86.81 176 GLN A CA 1
ATOM 1354 C C . GLN A 1 176 ? 5.038 -5.935 -10.701 1.00 86.81 176 GLN A C 1
ATOM 1356 O O . GLN A 1 176 ? 5.017 -5.075 -9.818 1.00 86.81 176 GLN A O 1
ATOM 1361 N N . MET A 1 177 ? 4.066 -6.845 -10.833 1.00 86.44 177 MET A N 1
ATOM 1362 C CA . MET A 1 177 ? 2.858 -6.858 -9.996 1.00 86.44 177 MET A CA 1
ATOM 1363 C C . MET A 1 177 ? 3.175 -7.059 -8.506 1.00 86.44 177 MET A C 1
ATOM 1365 O O . MET A 1 177 ? 2.770 -6.246 -7.670 1.00 86.44 177 MET A O 1
ATOM 1369 N N . GLN A 1 178 ? 3.968 -8.078 -8.147 1.00 86.69 178 GLN A N 1
ATOM 1370 C CA . GLN A 1 178 ? 4.309 -8.330 -6.737 1.00 86.69 178 GLN A CA 1
ATOM 1371 C C . GLN A 1 178 ? 5.175 -7.224 -6.117 1.00 86.69 178 GLN A C 1
ATOM 1373 O O . GLN A 1 178 ? 5.103 -6.987 -4.906 1.00 86.69 178 GLN A O 1
ATOM 1378 N N . SER A 1 179 ? 5.985 -6.539 -6.931 1.00 82.88 179 SER A N 1
ATOM 1379 C CA . SER A 1 179 ? 6.778 -5.390 -6.500 1.00 82.88 179 SER A CA 1
ATOM 1380 C C . SER A 1 179 ? 5.871 -4.207 -6.166 1.00 82.88 179 SER A C 1
ATOM 1382 O O . SER A 1 179 ? 5.988 -3.639 -5.081 1.00 82.88 179 SER A O 1
ATOM 1384 N N . ARG A 1 180 ? 4.889 -3.882 -7.019 1.00 84.25 180 ARG A N 1
ATOM 1385 C CA . ARG A 1 180 ? 3.949 -2.776 -6.757 1.00 84.25 180 ARG A CA 1
ATOM 1386 C C . ARG A 1 180 ? 3.104 -3.004 -5.510 1.00 84.25 180 ARG A C 1
ATOM 1388 O O . ARG A 1 180 ? 2.974 -2.082 -4.716 1.00 84.25 180 ARG A O 1
ATOM 1395 N N . LEU A 1 181 ? 2.661 -4.234 -5.267 1.00 80.00 181 LEU A N 1
ATOM 1396 C CA . LEU A 1 181 ? 1.934 -4.599 -4.044 1.00 80.00 181 LEU A CA 1
ATOM 1397 C C . LEU A 1 181 ? 2.779 -4.499 -2.760 1.00 80.00 181 LEU A C 1
ATOM 1399 O O . LEU A 1 181 ? 2.228 -4.467 -1.667 1.00 80.00 181 LEU A O 1
ATOM 1403 N N . LYS A 1 182 ? 4.117 -4.461 -2.856 1.00 76.50 182 LYS A N 1
ATOM 1404 C CA . LYS A 1 182 ? 5.004 -4.247 -1.696 1.00 76.50 182 LYS A CA 1
ATOM 1405 C C . LYS A 1 182 ? 5.121 -2.766 -1.318 1.00 76.50 182 LYS A C 1
ATOM 1407 O O . LYS A 1 182 ? 5.332 -2.468 -0.147 1.00 76.50 182 LYS A O 1
ATOM 1412 N N . PHE A 1 183 ? 5.084 -1.880 -2.312 1.00 57.62 183 PHE A N 1
ATOM 1413 C CA . PHE A 1 183 ? 5.325 -0.439 -2.155 1.00 57.62 183 PHE A CA 1
ATOM 1414 C C . PHE A 1 183 ? 4.039 0.399 -2.141 1.00 57.62 183 PHE A C 1
ATOM 1416 O O . PHE A 1 183 ? 4.129 1.625 -2.054 1.00 57.62 183 PHE A O 1
ATOM 1423 N N . SER A 1 184 ? 2.881 -0.252 -2.276 1.00 55.62 184 SER A N 1
ATOM 1424 C CA . SER A 1 184 ? 1.558 0.363 -2.157 1.00 55.62 184 SER A CA 1
ATOM 1425 C C . SER A 1 184 ? 1.059 0.392 -0.720 1.00 55.62 184 SER A C 1
ATOM 1427 O O . SER A 1 184 ? 1.526 -0.432 0.097 1.00 55.62 184 SER A O 1
#